Protein AF-0000000085928946 (afdb_homodimer)

Structure (mmCIF, N/CA/C/O backbone):
data_AF-0000000085928946-model_v1
#
loop_
_entity.id
_entity.type
_entity.pdbx_description
1 polymer 'Uncharacterized protein'
#
loop_
_atom_site.group_PDB
_atom_site.id
_atom_site.type_symbol
_atom_site.label_atom_id
_atom_site.label_alt_id
_atom_site.label_comp_id
_atom_site.label_asym_id
_atom_site.label_entity_id
_atom_site.label_seq_id
_atom_site.pdbx_PDB_ins_code
_atom_site.Cartn_x
_atom_site.Cartn_y
_atom_site.Cartn_z
_atom_site.occupancy
_atom_site.B_iso_or_equiv
_atom_site.auth_seq_id
_atom_site.auth_comp_id
_atom_site.auth_asym_id
_atom_site.auth_atom_id
_atom_site.pdbx_PDB_model_num
ATOM 1 N N . MET A 1 1 ? 10.68 -27 -18.016 1 69.44 1 MET A N 1
ATOM 2 C CA . MET A 1 1 ? 9.906 -27.422 -16.859 1 69.44 1 MET A CA 1
ATOM 3 C C . MET A 1 1 ? 8.516 -26.797 -16.875 1 69.44 1 MET A C 1
ATOM 5 O O . MET A 1 1 ? 8.336 -25.688 -17.359 1 69.44 1 MET A O 1
ATOM 9 N N . GLY A 1 2 ? 7.406 -27.625 -16.5 1 89.19 2 GLY A N 1
ATOM 10 C CA . GLY A 1 2 ? 6.02 -27.219 -16.656 1 89.19 2 GLY A CA 1
ATOM 11 C C . GLY A 1 2 ? 5.586 -26.203 -15.609 1 89.19 2 GLY A C 1
ATOM 12 O O . GLY A 1 2 ? 6.348 -25.891 -14.688 1 89.19 2 GLY A O 1
ATOM 13 N N . PHE A 1 3 ? 4.516 -25.516 -15.852 1 93.25 3 PHE A N 1
ATOM 14 C CA . PHE A 1 3 ? 3.914 -24.594 -14.906 1 93.25 3 PHE A CA 1
ATOM 15 C C . PHE A 1 3 ? 3.18 -25.328 -13.797 1 93.25 3 PHE A C 1
ATOM 17 O O . PHE A 1 3 ? 2.627 -26.406 -14.031 1 93.25 3 PHE A O 1
ATOM 24 N N . ARG A 1 4 ? 3.27 -24.828 -12.664 1 95.25 4 ARG A N 1
ATOM 25 C CA . ARG A 1 4 ? 2.482 -25.344 -11.547 1 95.25 4 ARG A CA 1
ATOM 26 C C . ARG A 1 4 ? 1.705 -24.219 -10.867 1 95.25 4 ARG A C 1
ATOM 28 O O . ARG A 1 4 ? 2.188 -23.094 -10.773 1 95.25 4 ARG A O 1
ATOM 35 N N . ALA A 1 5 ? 0.552 -24.609 -10.406 1 96.44 5 ALA A N 1
ATOM 36 C CA . ALA A 1 5 ? -0.285 -23.688 -9.648 1 96.44 5 ALA A CA 1
ATOM 37 C C . ALA A 1 5 ? -0.303 -24.047 -8.172 1 96.44 5 ALA A C 1
ATOM 39 O O . ALA A 1 5 ? -0.449 -25.219 -7.816 1 96.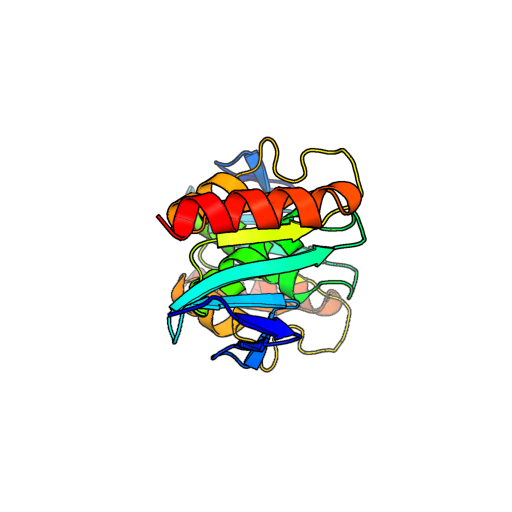44 5 ALA A O 1
ATOM 40 N N . ILE A 1 6 ? -0.097 -23.094 -7.34 1 97.75 6 ILE A N 1
ATOM 41 C CA . ILE A 1 6 ? -0.153 -23.297 -5.898 1 97.75 6 ILE A CA 1
ATOM 42 C C . ILE A 1 6 ? -1.24 -22.422 -5.293 1 97.75 6 ILE A C 1
ATOM 44 O O . ILE A 1 6 ? -1.202 -21.188 -5.43 1 97.75 6 ILE A O 1
ATOM 48 N N . LYS A 1 7 ? -2.168 -23.078 -4.633 1 97.94 7 LYS A N 1
ATOM 49 C CA . LYS A 1 7 ? -3.186 -22.328 -3.904 1 97.94 7 LYS A CA 1
ATOM 50 C C . LYS A 1 7 ? -2.658 -21.844 -2.555 1 97.94 7 LYS A C 1
ATOM 52 O O . LYS A 1 7 ? -1.975 -22.594 -1.852 1 97.94 7 LYS A O 1
ATOM 57 N N . GLU A 1 8 ? -3.008 -20.578 -2.215 1 98.12 8 GLU A N 1
ATOM 58 C CA . GLU A 1 8 ? -2.68 -20 -0.912 1 98.12 8 GLU A CA 1
ATOM 59 C C . GLU A 1 8 ? -1.188 -20.125 -0.616 1 98.12 8 GLU A C 1
ATOM 61 O O . GLU A 1 8 ? -0.797 -20.641 0.436 1 98.12 8 GLU A O 1
ATOM 66 N N . LEU A 1 9 ? -0.367 -19.688 -1.508 1 98.06 9 LEU A N 1
ATOM 67 C CA . LEU A 1 9 ? 1.082 -19.734 -1.344 1 98.06 9 LEU A CA 1
ATOM 68 C C . LEU A 1 9 ? 1.532 -18.797 -0.226 1 98.06 9 LEU A C 1
ATOM 70 O O . LEU A 1 9 ? 1.18 -17.625 -0.219 1 98.06 9 LEU A O 1
ATOM 74 N N . SER A 1 10 ? 2.266 -19.297 0.724 1 97.75 10 SER A N 1
ATOM 75 C CA . SER A 1 10 ? 2.875 -18.469 1.76 1 97.75 10 SER A CA 1
ATOM 76 C C . SER A 1 10 ? 4.078 -17.703 1.221 1 97.75 10 SER A C 1
ATOM 78 O O . SER A 1 10 ? 4.965 -18.297 0.594 1 97.75 10 SER A O 1
ATOM 80 N N . THR A 1 11 ? 4.094 -16.469 1.429 1 97.44 11 THR A N 1
ATOM 81 C CA . THR A 1 11 ? 5.199 -15.633 0.97 1 97.44 11 THR A CA 1
ATOM 82 C C . THR A 1 11 ? 6.344 -15.648 1.979 1 97.44 11 THR A C 1
ATOM 84 O O . THR A 1 11 ? 6.172 -16.109 3.111 1 97.44 11 THR A O 1
ATOM 87 N N . LYS A 1 12 ? 7.41 -15.164 1.555 1 95.62 12 LYS A N 1
ATOM 88 C CA . LYS A 1 12 ? 8.578 -15.109 2.428 1 95.62 12 LYS A CA 1
ATOM 89 C C . LYS A 1 12 ? 8.32 -14.211 3.633 1 95.62 12 LYS A C 1
ATOM 91 O O . LYS A 1 12 ? 8.945 -14.375 4.684 1 95.62 12 LYS A O 1
ATOM 96 N N . ASP A 1 13 ? 7.305 -13.312 3.512 1 95.69 13 ASP A N 1
ATOM 97 C CA . ASP A 1 13 ? 7.02 -12.367 4.586 1 95.69 13 ASP A CA 1
ATOM 98 C C . ASP A 1 13 ? 5.855 -12.852 5.449 1 95.69 13 ASP A C 1
ATOM 100 O O . ASP A 1 13 ? 5.336 -12.094 6.277 1 95.69 13 ASP A O 1
ATOM 104 N N . GLY A 1 14 ? 5.359 -13.992 5.258 1 93.94 14 GLY A N 1
ATOM 105 C CA . GLY A 1 14 ? 4.324 -14.57 6.102 1 93.94 14 GLY A CA 1
ATOM 106 C C . GLY A 1 14 ? 2.92 -14.234 5.637 1 93.94 14 GLY A C 1
ATOM 107 O O . GLY A 1 14 ? 1.947 -14.477 6.355 1 93.94 14 GLY A O 1
ATOM 108 N N . ALA A 1 15 ? 2.863 -13.648 4.508 1 95.56 15 ALA A N 1
ATOM 109 C CA . ALA A 1 15 ? 1.549 -13.398 3.922 1 95.56 15 ALA A CA 1
ATOM 110 C C . ALA A 1 15 ? 1.156 -14.523 2.965 1 95.56 15 ALA A C 1
ATOM 112 O O . ALA A 1 15 ? 1.772 -15.586 2.963 1 95.56 15 ALA A O 1
ATOM 113 N N . ARG A 1 16 ? 0.023 -14.258 2.271 1 97.25 16 ARG A N 1
ATOM 114 C CA . ARG A 1 16 ? -0.461 -15.312 1.381 1 97.25 16 ARG A CA 1
ATOM 115 C C . ARG A 1 16 ? -0.823 -14.742 0.012 1 97.25 16 ARG A C 1
ATOM 117 O O . ARG A 1 16 ? -1.388 -13.656 -0.085 1 97.25 16 ARG A O 1
ATOM 124 N N . ILE A 1 17 ? -0.489 -15.5 -1.016 1 98.5 17 ILE A N 1
ATOM 125 C CA . ILE A 1 17 ? -0.995 -15.273 -2.365 1 98.5 17 ILE A CA 1
ATOM 126 C C . ILE A 1 17 ? -2.102 -16.281 -2.68 1 98.5 17 ILE A C 1
ATOM 128 O O . ILE A 1 17 ? -1.916 -17.484 -2.514 1 98.5 17 ILE A O 1
ATOM 132 N N . ASP A 1 18 ? -3.223 -15.766 -3.109 1 98.56 18 ASP A N 1
ATOM 133 C CA . ASP A 1 18 ? -4.379 -16.641 -3.297 1 98.56 18 ASP A CA 1
ATOM 134 C C . ASP A 1 18 ? -4.062 -17.766 -4.273 1 98.56 18 ASP A C 1
ATOM 136 O O . ASP A 1 18 ? -4.379 -18.922 -4.012 1 98.56 18 ASP A O 1
ATOM 140 N N . LEU A 1 19 ? -3.521 -17.5 -5.383 1 98.44 19 LEU A N 1
ATOM 141 C CA . LEU A 1 19 ? -3.102 -18.453 -6.395 1 98.44 19 LEU A CA 1
ATOM 142 C C . LEU A 1 19 ? -1.802 -18.016 -7.059 1 98.44 19 LEU A C 1
ATOM 144 O O . LEU A 1 19 ? -1.687 -16.875 -7.504 1 98.44 19 LEU A O 1
ATOM 148 N N . ALA A 1 20 ? -0.858 -18.906 -7.094 1 98.5 20 ALA A N 1
ATOM 149 C CA . ALA A 1 20 ? 0.437 -18.625 -7.703 1 98.5 20 ALA A CA 1
ATOM 150 C C . ALA A 1 20 ? 0.714 -19.562 -8.875 1 98.5 20 ALA A C 1
ATOM 152 O O . ALA A 1 20 ? 0.42 -20.75 -8.797 1 98.5 20 ALA A O 1
ATOM 153 N N . ILE A 1 21 ? 1.247 -19 -9.898 1 97.75 21 ILE A N 1
ATOM 154 C CA . ILE A 1 21 ? 1.759 -19.781 -11.016 1 97.75 21 ILE A CA 1
ATOM 155 C C . ILE A 1 21 ? 3.285 -19.75 -11.008 1 97.75 21 ILE A C 1
ATOM 157 O O . ILE A 1 21 ? 3.891 -18.688 -11.062 1 97.75 21 ILE A O 1
ATOM 161 N N . LEU A 1 22 ? 3.809 -20.953 -10.969 1 97.25 22 LEU A N 1
ATOM 162 C CA . LEU A 1 22 ? 5.258 -21.094 -10.914 1 97.25 22 LEU A CA 1
ATOM 163 C C . LEU A 1 22 ? 5.766 -21.922 -12.094 1 97.25 22 LEU A C 1
ATOM 165 O O . LEU A 1 22 ? 5.016 -22.703 -12.672 1 97.25 22 LEU A O 1
ATOM 169 N N . ARG A 1 23 ? 6.973 -21.688 -12.453 1 95.56 23 ARG A N 1
ATOM 170 C CA . ARG A 1 23 ? 7.77 -22.531 -13.328 1 95.56 23 ARG A CA 1
ATOM 171 C C . ARG A 1 23 ? 9.078 -22.938 -12.656 1 95.56 23 ARG A C 1
ATOM 173 O O . ARG A 1 23 ? 10.008 -22.141 -12.562 1 95.56 23 ARG A O 1
ATOM 180 N N . GLY A 1 24 ? 9.125 -24.25 -12.219 1 93.19 24 GLY A N 1
ATOM 181 C CA . GLY A 1 24 ? 10.195 -24.562 -11.281 1 93.19 24 GLY A CA 1
ATOM 182 C C . GLY A 1 24 ? 10.156 -23.719 -10.023 1 93.19 24 GLY A C 1
ATOM 183 O O . GLY A 1 24 ? 9.125 -23.641 -9.352 1 93.19 24 GLY A O 1
ATOM 184 N N . ASP A 1 25 ? 11.234 -23.016 -9.742 1 93.31 25 ASP A N 1
ATOM 185 C CA . ASP A 1 25 ? 11.305 -22.141 -8.562 1 93.31 25 ASP A CA 1
ATOM 186 C C . ASP A 1 25 ? 11 -20.688 -8.938 1 93.31 25 ASP A C 1
ATOM 188 O O . ASP A 1 25 ? 10.938 -19.828 -8.062 1 93.31 25 ASP A O 1
ATOM 192 N N . GLU A 1 26 ? 10.703 -20.531 -10.227 1 95.62 26 GLU A N 1
ATOM 193 C CA . GLU A 1 26 ? 10.453 -19.156 -10.672 1 95.62 26 GLU A CA 1
ATOM 194 C C . GLU A 1 26 ? 9.008 -18.75 -10.406 1 95.62 26 GLU A C 1
ATOM 196 O O . GLU A 1 26 ? 8.078 -19.5 -10.742 1 95.62 26 GLU A O 1
ATOM 201 N N . LYS A 1 27 ? 8.844 -17.656 -9.875 1 97.19 27 LYS A N 1
ATOM 202 C CA . LYS A 1 27 ? 7.527 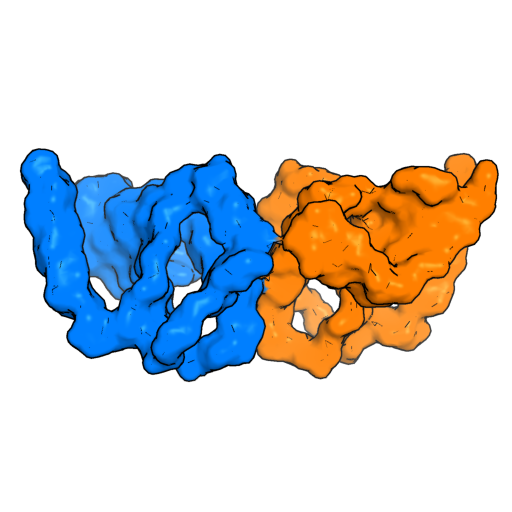-17.078 -9.617 1 97.19 27 LYS A CA 1
ATOM 203 C C . LYS A 1 27 ? 7.039 -16.266 -10.805 1 97.19 27 LYS A C 1
ATOM 205 O O . LYS A 1 27 ? 7.535 -15.164 -11.055 1 97.19 27 LYS A O 1
ATOM 210 N N . ILE A 1 28 ? 6.055 -16.719 -11.461 1 97.12 28 ILE A N 1
ATOM 211 C CA . ILE A 1 28 ? 5.652 -16.172 -12.75 1 97.12 28 ILE A CA 1
ATOM 212 C C . ILE A 1 28 ? 4.5 -15.195 -12.562 1 97.12 28 ILE A C 1
ATOM 214 O O . ILE A 1 28 ? 4.605 -14.023 -12.93 1 97.12 28 ILE A O 1
ATOM 218 N N . LEU A 1 29 ? 3.398 -15.656 -11.914 1 98.38 29 LEU A N 1
ATOM 219 C CA . LEU A 1 29 ? 2.16 -14.891 -11.844 1 98.38 29 LEU A CA 1
ATOM 220 C C . LEU A 1 29 ? 1.481 -15.078 -10.492 1 98.38 29 LEU A C 1
ATOM 222 O O . LEU A 1 29 ? 1.24 -16.219 -10.062 1 98.38 29 LEU A O 1
ATOM 226 N N . ALA A 1 30 ? 1.275 -14.039 -9.766 1 98.75 30 ALA A N 1
ATOM 227 C CA . ALA A 1 30 ? 0.385 -14.023 -8.609 1 98.75 30 ALA A CA 1
ATOM 228 C C . ALA A 1 30 ? -1.036 -13.641 -9.016 1 98.75 30 ALA A C 1
ATOM 230 O O . ALA A 1 30 ? -1.234 -12.75 -9.844 1 98.75 30 ALA A O 1
ATOM 231 N N . ILE A 1 31 ? -2.02 -14.297 -8.43 1 98.75 31 ILE A N 1
ATOM 232 C CA . ILE A 1 31 ? -3.422 -13.984 -8.68 1 98.75 31 ILE A CA 1
ATOM 233 C C . ILE A 1 31 ? -4.137 -13.734 -7.352 1 98.75 31 ILE A C 1
ATOM 235 O O . ILE A 1 31 ? -4.102 -14.578 -6.453 1 98.75 31 ILE A O 1
ATOM 239 N N . GLU A 1 32 ? -4.734 -12.617 -7.203 1 98.69 32 GLU A N 1
ATOM 240 C CA . GLU A 1 32 ? -5.512 -12.227 -6.031 1 98.69 32 GLU A CA 1
ATOM 241 C C . GLU A 1 32 ? -6.973 -11.992 -6.395 1 98.69 32 GLU A C 1
ATOM 243 O O . GLU A 1 32 ? -7.273 -11.375 -7.418 1 98.69 32 GLU A O 1
ATOM 248 N N . PHE A 1 33 ? -7.859 -12.461 -5.547 1 98.12 33 PHE A N 1
ATOM 249 C CA . PHE A 1 33 ? -9.289 -12.305 -5.773 1 98.12 33 PHE A CA 1
ATOM 250 C C . PHE A 1 33 ? -9.859 -11.195 -4.891 1 98.12 33 PHE A C 1
ATOM 252 O O . PHE A 1 33 ? -9.742 -11.25 -3.664 1 98.12 33 PHE A O 1
ATOM 259 N N . GLU A 1 34 ? -10.422 -10.195 -5.508 1 96.81 34 GLU A N 1
ATOM 260 C CA . GLU A 1 34 ? -11.055 -9.078 -4.812 1 96.81 34 GLU A CA 1
ATOM 261 C C . GLU A 1 34 ? -12.539 -8.992 -5.148 1 96.81 34 GLU A C 1
ATOM 263 O O . GLU A 1 34 ? -12.914 -8.75 -6.301 1 96.81 34 GLU A O 1
ATOM 268 N N . ASN A 1 35 ? -13.344 -9.055 -4.137 1 94.62 35 ASN A N 1
ATOM 269 C CA . ASN A 1 35 ? -14.773 -9.141 -4.383 1 94.62 35 ASN A CA 1
ATOM 270 C C . ASN A 1 35 ? -15.516 -7.914 -3.863 1 94.62 35 ASN A C 1
ATOM 272 O O . ASN A 1 35 ? -16.734 -7.934 -3.711 1 94.62 35 ASN A O 1
ATOM 276 N N . SER A 1 36 ? -14.812 -6.867 -3.457 1 92.75 36 SER A N 1
ATOM 277 C CA . SER A 1 36 ? -15.383 -5.613 -2.975 1 92.75 36 SER A CA 1
ATOM 278 C C . SER A 1 36 ? -14.742 -4.414 -3.66 1 92.75 36 SER A C 1
ATOM 280 O O . SER A 1 36 ? -13.547 -4.438 -3.979 1 92.75 36 SER A O 1
ATOM 282 N N . TYR A 1 37 ? -15.539 -3.389 -3.848 1 92.5 37 TYR A N 1
ATOM 283 C CA . TYR A 1 37 ? -15.008 -2.186 -4.48 1 92.5 37 TYR A CA 1
ATOM 284 C C . TYR A 1 37 ? -14.375 -1.261 -3.445 1 92.5 37 TYR A C 1
ATOM 286 O O . TYR A 1 37 ? -13.664 -0.317 -3.801 1 92.5 37 TYR A O 1
ATOM 294 N N . LYS A 1 38 ? -14.719 -1.523 -2.201 1 92.56 38 LYS A N 1
ATOM 295 C CA . LYS A 1 38 ? -14.203 -0.646 -1.153 1 92.56 38 LYS A CA 1
ATOM 296 C C . LYS A 1 38 ? -12.688 -0.721 -1.067 1 92.56 38 LYS A C 1
ATOM 298 O O . LYS A 1 38 ? -12.109 -1.812 -1.065 1 92.56 38 LYS A O 1
ATOM 303 N N . TRP A 1 39 ? -12.016 0.432 -1.058 1 93.19 39 TRP A N 1
ATOM 304 C CA . TRP A 1 39 ? -10.57 0.607 -0.893 1 93.19 39 TRP A CA 1
ATOM 305 C C . TRP A 1 39 ? -9.805 -0.205 -1.929 1 93.19 39 TRP A C 1
ATOM 307 O O . TRP A 1 39 ? -8.734 -0.738 -1.637 1 93.19 39 TRP A O 1
ATOM 317 N N . ILE A 1 40 ? -10.312 -0.342 -3.113 1 95.81 40 ILE A N 1
ATOM 318 C CA . ILE A 1 40 ? -9.758 -1.246 -4.113 1 95.81 40 ILE A CA 1
ATOM 319 C C . ILE A 1 40 ? -8.367 -0.77 -4.523 1 95.81 40 ILE A C 1
ATOM 321 O O . ILE A 1 40 ? -7.473 -1.583 -4.777 1 95.81 40 ILE A O 1
ATOM 325 N N . LYS A 1 41 ? -8.156 0.513 -4.555 1 95.88 41 LYS A N 1
ATOM 326 C CA . LYS A 1 41 ? -6.836 1.025 -4.91 1 95.88 41 LYS A CA 1
ATOM 327 C C . LYS A 1 41 ? -5.789 0.623 -3.873 1 95.88 41 LYS A C 1
ATOM 329 O O . LYS A 1 41 ? -4.691 0.191 -4.227 1 95.88 41 LYS A O 1
ATOM 334 N N . GLN A 1 42 ? -6.203 0.739 -2.654 1 97.19 42 GLN A N 1
ATOM 335 C CA . GLN A 1 42 ? -5.332 0.353 -1.548 1 97.19 42 GLN A CA 1
ATOM 336 C C . GLN A 1 42 ? -5.039 -1.145 -1.575 1 97.19 42 GLN A C 1
ATOM 338 O O . GLN A 1 42 ? -3.898 -1.564 -1.368 1 97.19 42 GLN A O 1
ATOM 343 N N . ARG A 1 43 ? -6.059 -1.863 -1.904 1 97.69 43 ARG A N 1
ATOM 344 C CA . ARG A 1 43 ? -5.902 -3.314 -1.911 1 97.69 43 ARG A CA 1
ATOM 345 C C . ARG A 1 43 ? -5.035 -3.768 -3.08 1 97.69 43 ARG A C 1
ATOM 347 O O . ARG A 1 43 ? -4.215 -4.676 -2.938 1 97.69 43 ARG A O 1
ATOM 354 N N . ILE A 1 44 ? -5.188 -3.109 -4.168 1 97.88 44 ILE A N 1
ATOM 355 C CA . ILE A 1 44 ? -4.348 -3.443 -5.312 1 97.88 44 ILE A CA 1
ATOM 356 C C . ILE A 1 44 ? -2.895 -3.072 -5.016 1 97.88 44 ILE A C 1
ATOM 358 O O . ILE A 1 44 ? -1.981 -3.857 -5.281 1 97.88 44 ILE A O 1
ATOM 362 N N . LEU A 1 45 ? -2.664 -1.938 -4.457 1 98.44 45 LEU A N 1
ATOM 363 C CA . LEU A 1 45 ? -1.315 -1.515 -4.102 1 98.44 45 LEU A CA 1
ATOM 364 C C . LEU A 1 45 ? -0.673 -2.506 -3.135 1 98.44 45 LEU A C 1
ATOM 366 O O . LEU A 1 45 ? 0.466 -2.93 -3.342 1 98.44 45 LEU A O 1
ATOM 370 N N . TYR A 1 46 ? -1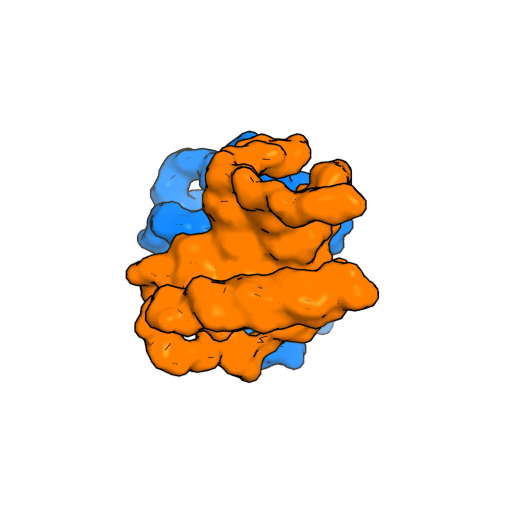.394 -2.908 -2.145 1 98.31 46 TYR A N 1
ATOM 371 C CA . TYR A 1 46 ? -0.917 -3.865 -1.152 1 98.31 46 TYR A CA 1
ATOM 372 C C . TYR A 1 46 ? -0.501 -5.172 -1.814 1 98.31 46 TYR A C 1
ATOM 374 O O . TYR A 1 46 ? 0.595 -5.684 -1.565 1 98.31 46 TYR A O 1
ATOM 382 N N . ASN A 1 47 ? -1.371 -5.617 -2.65 1 98.5 47 ASN A N 1
ATOM 383 C CA . ASN A 1 47 ? -1.111 -6.898 -3.301 1 98.5 47 ASN A CA 1
ATOM 384 C C . ASN A 1 47 ? 0.079 -6.812 -4.254 1 98.5 47 ASN A C 1
ATOM 386 O O . ASN A 1 47 ? 0.835 -7.773 -4.395 1 98.5 47 ASN A O 1
ATOM 390 N N . ALA A 1 48 ? 0.195 -5.703 -4.898 1 98.44 48 ALA A N 1
ATOM 391 C CA . ALA A 1 48 ? 1.311 -5.523 -5.824 1 98.44 48 ALA A CA 1
ATOM 392 C C . ALA A 1 48 ? 2.645 -5.527 -5.082 1 98.44 48 ALA A C 1
ATOM 394 O O . ALA A 1 48 ? 3.602 -6.172 -5.516 1 98.44 48 ALA A O 1
ATOM 395 N N . ILE A 1 49 ? 2.68 -4.863 -3.992 1 98.38 49 ILE A N 1
ATOM 396 C CA . ILE A 1 49 ? 3.918 -4.797 -3.221 1 98.38 49 ILE A CA 1
ATOM 397 C C . ILE A 1 49 ? 4.211 -6.16 -2.602 1 98.38 49 ILE A C 1
ATOM 399 O O . ILE A 1 49 ? 5.355 -6.621 -2.609 1 98.38 49 ILE A O 1
ATOM 403 N N . LYS A 1 50 ? 3.184 -6.805 -2.086 1 98 50 LYS A N 1
ATOM 404 C CA . LYS A 1 50 ? 3.312 -8.156 -1.552 1 98 50 LYS A CA 1
ATOM 405 C C . LYS A 1 50 ? 3.898 -9.109 -2.592 1 98 50 LYS A C 1
ATOM 407 O O . LYS A 1 50 ? 4.832 -9.859 -2.299 1 98 50 LYS A O 1
ATOM 412 N N . ALA A 1 51 ? 3.359 -9.062 -3.777 1 98.31 51 ALA A N 1
ATOM 413 C CA . ALA A 1 51 ? 3.846 -9.906 -4.867 1 98.31 51 ALA A CA 1
ATOM 414 C C . ALA A 1 51 ? 5.289 -9.562 -5.227 1 98.31 51 ALA A C 1
ATOM 416 O O . ALA A 1 51 ? 6.121 -10.461 -5.395 1 98.31 51 ALA A O 1
ATOM 417 N N . HIS A 1 52 ? 5.598 -8.312 -5.289 1 98.06 52 HIS A N 1
ATOM 418 C CA . HIS A 1 52 ? 6.941 -7.844 -5.613 1 98.06 52 HIS A CA 1
ATOM 419 C C . HIS A 1 52 ? 7.961 -8.359 -4.605 1 98.06 52 HIS A C 1
ATOM 421 O O . HIS A 1 52 ? 9 -8.898 -4.988 1 98.06 52 HIS A O 1
ATOM 427 N N . ARG A 1 53 ? 7.633 -8.156 -3.361 1 97.69 53 ARG A N 1
ATOM 428 C CA . ARG A 1 53 ? 8.555 -8.547 -2.301 1 97.69 53 ARG A CA 1
ATOM 429 C C . ARG A 1 53 ? 8.82 -10.047 -2.334 1 97.69 53 ARG A C 1
ATOM 431 O O . ARG A 1 53 ? 9.898 -10.508 -1.943 1 97.69 53 ARG A O 1
ATOM 438 N N . ASP A 1 54 ? 7.816 -10.789 -2.852 1 97.81 54 ASP A N 1
ATOM 439 C CA . ASP A 1 54 ? 7.984 -12.234 -2.879 1 97.81 54 ASP A CA 1
ATOM 440 C C . ASP A 1 54 ? 8.672 -12.688 -4.164 1 97.81 54 ASP A C 1
ATOM 442 O O . ASP A 1 54 ? 8.969 -13.875 -4.336 1 97.81 54 ASP A O 1
ATOM 446 N N . GLY A 1 55 ? 8.828 -11.742 -5.121 1 97.44 55 GLY A N 1
ATOM 447 C CA . GLY A 1 55 ? 9.625 -12.055 -6.301 1 97.44 55 GLY A CA 1
ATOM 448 C C . GLY A 1 55 ? 8.781 -12.25 -7.547 1 97.44 55 GLY A C 1
ATOM 449 O O . GLY A 1 55 ? 9.289 -12.68 -8.586 1 97.44 55 GLY A O 1
ATOM 450 N N . PHE A 1 56 ? 7.484 -11.945 -7.469 1 98.06 56 PHE A N 1
ATOM 451 C CA . PHE A 1 56 ? 6.633 -12.07 -8.648 1 98.06 56 PHE A CA 1
ATOM 452 C C . PHE A 1 56 ? 6.812 -10.867 -9.57 1 98.06 56 PHE A C 1
ATOM 454 O O . PHE A 1 56 ? 7.016 -9.742 -9.109 1 98.06 56 PHE A O 1
ATOM 461 N N . LYS A 1 57 ? 6.605 -11.133 -10.773 1 93.94 57 LYS A N 1
ATOM 462 C CA . LYS A 1 57 ? 6.742 -10.086 -11.781 1 93.94 57 LYS A CA 1
ATOM 463 C C . LYS A 1 57 ? 5.375 -9.633 -12.297 1 93.94 57 LYS A C 1
ATOM 465 O O . LYS A 1 57 ? 5.254 -8.562 -12.883 1 93.94 57 LYS A O 1
ATOM 470 N N . HIS A 1 58 ? 4.43 -10.539 -12.188 1 97.94 58 HIS A N 1
ATOM 471 C CA . HIS A 1 58 ? 3.078 -10.266 -12.664 1 97.94 58 HIS A CA 1
ATOM 472 C C . HIS A 1 58 ? 2.053 -10.469 -11.547 1 97.94 58 HIS A C 1
ATOM 474 O O . HIS A 1 58 ? 2.164 -11.406 -10.766 1 97.94 58 HIS A O 1
ATOM 480 N N . LEU A 1 59 ? 1.131 -9.562 -11.484 1 98.62 59 LEU A N 1
ATOM 481 C CA . LEU A 1 59 ? -0.022 -9.695 -10.602 1 98.62 59 LEU A CA 1
ATOM 482 C C . LEU A 1 59 ? -1.324 -9.516 -11.375 1 98.62 59 LEU A C 1
ATOM 484 O O . LEU A 1 59 ? -1.495 -8.531 -12.094 1 98.62 59 LEU A O 1
ATOM 488 N N . TRP A 1 60 ? -2.188 -10.477 -11.234 1 98.44 60 TRP A N 1
ATOM 489 C CA . TRP A 1 60 ? -3.57 -10.32 -11.672 1 98.44 60 TRP A CA 1
ATOM 490 C C . TRP A 1 60 ? -4.496 -10.109 -10.477 1 98.44 60 TRP A C 1
ATOM 492 O O . TRP A 1 60 ? -4.422 -10.844 -9.484 1 98.44 60 TRP A O 1
ATOM 502 N N . VAL A 1 61 ? -5.242 -9.164 -10.57 1 98.19 61 VAL A N 1
ATOM 503 C CA . VAL A 1 61 ? -6.32 -8.945 -9.609 1 98.19 61 VAL A CA 1
ATOM 504 C C . VAL A 1 61 ? -7.66 -9.289 -10.25 1 98.19 61 VAL A C 1
ATOM 506 O O . VAL A 1 61 ? -8.094 -8.625 -11.195 1 98.19 61 VAL A O 1
ATOM 509 N N . VAL A 1 62 ? -8.258 -10.312 -9.773 1 97.88 62 VAL A N 1
ATOM 510 C CA . VAL A 1 62 ? -9.57 -10.719 -10.258 1 97.88 62 VAL A CA 1
ATOM 511 C C . VAL A 1 62 ? -10.656 -9.922 -9.547 1 97.88 62 VAL A C 1
ATOM 513 O O . VAL A 1 62 ? -10.828 -10.039 -8.328 1 97.88 62 VAL A O 1
ATOM 516 N N . TYR A 1 63 ? -11.359 -9.172 -10.289 1 97 63 TYR A N 1
ATOM 517 C CA . TYR A 1 63 ? -12.234 -8.109 -9.789 1 97 63 TYR A CA 1
ATOM 518 C C . TYR A 1 63 ? -13.516 -8.031 -10.602 1 97 63 TYR A C 1
ATOM 520 O O . TYR A 1 63 ? -13.477 -7.805 -11.82 1 97 63 TYR A O 1
ATOM 528 N N . PRO A 1 64 ? -14.688 -8.203 -9.961 1 95.88 64 PRO A N 1
ATOM 529 C CA . PRO A 1 64 ? -15.914 -8.406 -10.734 1 95.88 64 PRO A CA 1
ATOM 530 C C . PRO A 1 64 ? -16.562 -7.098 -11.188 1 95.88 64 PRO A C 1
ATOM 532 O O . PRO A 1 64 ? -17.516 -7.109 -11.969 1 95.88 64 PRO A O 1
ATOM 535 N N . PHE A 1 65 ? -16.078 -5.988 -10.805 1 93.69 65 PHE A N 1
ATOM 536 C CA . PHE A 1 65 ? -16.719 -4.727 -11.141 1 93.69 65 PHE A CA 1
ATOM 537 C C . PHE A 1 65 ? -16.125 -4.125 -12.398 1 93.69 65 PHE A C 1
ATOM 539 O O . PHE A 1 65 ? -14.953 -4.367 -12.711 1 93.69 65 PHE A O 1
ATOM 546 N N . ARG A 1 66 ? -16.797 -3.564 -13.266 1 80.81 66 ARG A N 1
ATOM 547 C CA . ARG A 1 66 ? -16.406 -3.135 -14.602 1 80.81 66 ARG A CA 1
ATOM 548 C C . ARG A 1 66 ? -15.547 -1.874 -14.539 1 80.81 66 ARG A C 1
ATOM 550 O O . ARG A 1 66 ? -14.734 -1.626 -15.43 1 80.81 66 ARG A O 1
ATOM 557 N N . GLY A 1 67 ? -15.242 -1.303 -13.555 1 75.56 67 GLY A N 1
ATOM 558 C CA . GLY A 1 67 ? -14.508 -0.049 -13.484 1 75.56 67 GLY A CA 1
ATOM 559 C C . GLY A 1 67 ? -13.008 -0.234 -13.547 1 75.56 67 GLY A C 1
ATOM 560 O O . GLY A 1 67 ? -12.523 -1.343 -13.773 1 75.56 67 GLY A O 1
ATOM 561 N N . ARG A 1 68 ? -12.328 0.91 -13.938 1 84.88 68 ARG A N 1
ATOM 562 C CA . ARG A 1 68 ? -10.867 0.995 -13.891 1 84.88 68 ARG A CA 1
ATOM 563 C C . ARG A 1 68 ? -10.398 1.483 -12.523 1 84.88 68 ARG A C 1
ATOM 565 O O . ARG A 1 68 ? -10.203 2.684 -12.32 1 84.88 68 ARG A O 1
ATOM 572 N N . PRO A 1 69 ? -10.156 0.418 -11.727 1 90.56 69 PRO A N 1
ATOM 573 C CA . PRO A 1 69 ? -9.938 0.811 -10.328 1 90.56 69 PRO A CA 1
ATOM 574 C C . PRO A 1 69 ? -8.68 1.656 -10.141 1 90.56 69 PRO A C 1
ATOM 576 O O . PRO A 1 69 ? -8.57 2.395 -9.164 1 90.56 69 PRO A O 1
ATOM 579 N N . LEU A 1 70 ? -7.785 1.659 -11.07 1 91.25 70 LEU A N 1
ATOM 580 C CA . LEU A 1 70 ? -6.527 2.375 -10.891 1 91.25 70 LEU A CA 1
ATOM 581 C C . LEU A 1 70 ? -6.453 3.582 -11.812 1 91.25 70 LEU A C 1
ATOM 583 O O . LEU A 1 70 ? -5.398 4.211 -11.938 1 91.25 70 LEU A O 1
ATOM 587 N N . ARG A 1 71 ? -7.52 3.854 -12.352 1 86.94 71 ARG A N 1
ATOM 588 C CA . ARG A 1 71 ? -7.492 4.961 -13.305 1 86.94 71 ARG A CA 1
ATOM 589 C C . ARG A 1 71 ? -7.125 6.27 -12.609 1 86.94 71 ARG A C 1
ATOM 591 O O . ARG A 1 71 ? -7.594 6.547 -11.5 1 86.94 71 ARG A O 1
ATOM 598 N N . ASN A 1 72 ? -6.223 7.027 -13.273 1 82.25 72 ASN A N 1
ATOM 599 C CA . ASN A 1 72 ? -5.82 8.359 -12.836 1 82.25 72 ASN A CA 1
ATOM 600 C C . ASN A 1 72 ? -5.281 8.336 -11.406 1 82.25 72 ASN A C 1
ATOM 602 O O . ASN A 1 72 ? -5.613 9.211 -10.602 1 82.25 72 ASN A O 1
ATOM 606 N N . SER A 1 73 ? -4.602 7.32 -11.125 1 90.31 73 SER A N 1
ATOM 607 C CA . SER A 1 73 ? -4.055 7.172 -9.781 1 90.31 73 SER A CA 1
ATOM 608 C C . SER A 1 73 ? -2.537 7.027 -9.82 1 90.31 73 SER A C 1
ATOM 610 O O . SER A 1 73 ? -1.991 6.348 -10.688 1 90.31 73 SER A O 1
ATOM 612 N N . TRP A 1 74 ? -1.873 7.617 -8.93 1 96.06 74 TRP A N 1
ATOM 613 C CA . TRP A 1 74 ? -0.43 7.492 -8.766 1 96.06 74 TRP A CA 1
ATOM 614 C C . TRP A 1 74 ? -0.042 6.051 -8.453 1 96.06 74 TRP A C 1
ATOM 616 O O . TRP A 1 74 ? 1.127 5.676 -8.57 1 96.06 74 TRP A O 1
ATOM 626 N N . VAL A 1 75 ? -0.993 5.238 -8.102 1 96.94 75 VAL A N 1
ATOM 627 C CA . VAL A 1 75 ? -0.756 3.852 -7.727 1 96.94 75 VAL A CA 1
ATOM 628 C C . VAL A 1 75 ? -0.178 3.082 -8.914 1 96.94 75 VAL A C 1
ATOM 630 O O . VAL A 1 75 ? 0.78 2.32 -8.758 1 96.94 75 VAL A O 1
ATOM 633 N N . THR A 1 76 ? -0.725 3.346 -10.078 1 95.56 76 THR A N 1
ATOM 634 C CA . THR A 1 76 ? -0.245 2.658 -11.273 1 95.56 76 THR A CA 1
ATOM 635 C C . THR A 1 76 ? 1.218 3 -11.539 1 95.56 76 THR A C 1
ATOM 637 O O . THR A 1 76 ? 2.029 2.109 -11.805 1 95.56 76 THR A O 1
ATOM 640 N N . GLU A 1 77 ? 1.489 4.227 -11.438 1 95.12 77 GLU A N 1
ATOM 641 C CA . GLU A 1 77 ? 2.861 4.676 -11.656 1 95.12 77 GLU A CA 1
ATOM 642 C C . GLU A 1 77 ? 3.814 4.047 -10.641 1 95.12 77 GLU A C 1
ATOM 644 O O . GLU A 1 77 ? 4.887 3.564 -11.008 1 95.12 77 GLU A O 1
ATOM 649 N N . TYR A 1 78 ? 3.473 4.039 -9.422 1 96.88 78 TYR A N 1
ATOM 650 C CA . TYR A 1 78 ? 4.32 3.498 -8.359 1 96.88 78 TYR A CA 1
ATOM 651 C C . TYR A 1 78 ? 4.586 2.014 -8.586 1 96.88 78 TYR A C 1
ATOM 653 O O . TYR A 1 78 ? 5.727 1.557 -8.461 1 96.88 78 TYR A O 1
ATOM 661 N N . ILE A 1 79 ? 3.518 1.287 -8.93 1 97.12 79 ILE A N 1
ATOM 662 C CA . ILE A 1 79 ? 3.637 -0.15 -9.148 1 97.12 79 ILE A CA 1
ATOM 663 C C . ILE A 1 79 ? 4.559 -0.414 -10.336 1 97.12 79 ILE A C 1
ATOM 665 O O . ILE A 1 79 ? 5.387 -1.328 -10.297 1 97.12 79 ILE A O 1
ATOM 669 N N . THR A 1 80 ? 4.395 0.405 -11.359 1 95.19 80 THR A N 1
ATOM 670 C CA . THR A 1 80 ? 5.258 0.277 -12.523 1 95.19 80 THR A CA 1
ATOM 671 C C . THR A 1 80 ? 6.719 0.511 -12.148 1 95.19 80 THR A C 1
ATOM 673 O O . THR A 1 80 ? 7.605 -0.218 -12.594 1 95.19 80 THR A O 1
ATOM 676 N N . GLU A 1 81 ? 6.914 1.458 -11.281 1 95.38 81 GLU A N 1
ATOM 677 C CA . GLU A 1 81 ? 8.258 1.767 -10.812 1 95.38 81 GLU A CA 1
ATOM 678 C C . GLU A 1 81 ? 8.867 0.589 -10.047 1 95.38 81 GLU A C 1
ATOM 680 O O . GLU A 1 81 ? 10.078 0.374 -10.086 1 95.38 81 GLU A O 1
ATOM 685 N N . LEU A 1 82 ? 8.055 -0.181 -9.406 1 95.38 82 LEU A N 1
ATOM 686 C CA . LEU A 1 82 ? 8.508 -1.343 -8.648 1 95.38 82 LEU A CA 1
ATOM 687 C C . LEU A 1 82 ? 8.898 -2.482 -9.578 1 95.38 82 LEU A C 1
ATOM 689 O O . LEU A 1 82 ? 9.617 -3.4 -9.18 1 95.38 82 LEU A O 1
ATOM 693 N N . GLY A 1 83 ? 8.297 -2.43 -10.812 1 94.81 83 GLY A N 1
ATOM 694 C CA . GLY A 1 83 ? 8.625 -3.467 -11.773 1 94.81 83 GLY A CA 1
ATOM 695 C C . GLY A 1 83 ? 7.625 -4.609 -11.789 1 94.81 83 GLY A C 1
ATOM 696 O O . GLY A 1 83 ? 7.965 -5.73 -12.172 1 94.81 83 GLY A O 1
ATOM 697 N N . VAL A 1 84 ? 6.449 -4.371 -11.266 1 96.56 84 VAL A N 1
ATOM 698 C CA . VAL A 1 84 ? 5.395 -5.375 -11.297 1 96.56 84 VAL A CA 1
ATOM 699 C C . VAL A 1 84 ? 4.332 -4.984 -12.32 1 96.56 84 VAL A C 1
ATOM 701 O O . VAL A 1 84 ? 3.885 -3.834 -12.352 1 96.56 84 VAL A O 1
ATOM 704 N N . LYS A 1 85 ? 3.996 -5.887 -13.172 1 97 85 LYS A N 1
ATOM 705 C CA . LYS A 1 85 ? 2.893 -5.676 -14.109 1 97 85 LYS A CA 1
ATOM 706 C C . LYS A 1 85 ? 1.57 -6.152 -13.508 1 97 85 LYS A C 1
ATOM 708 O O . LYS A 1 85 ? 1.423 -7.332 -13.18 1 97 85 LYS A O 1
ATOM 713 N N . VAL A 1 86 ? 0.632 -5.184 -13.398 1 97.38 86 VAL A N 1
ATOM 714 C CA . VAL A 1 86 ? -0.653 -5.5 -12.789 1 97.38 86 VAL A CA 1
ATOM 715 C C . VAL A 1 86 ? -1.751 -5.484 -13.844 1 97.38 86 VAL A C 1
ATOM 717 O O . VAL A 1 86 ? -1.833 -4.551 -14.648 1 97.38 86 VAL A O 1
ATOM 720 N N . GLU A 1 87 ? -2.559 -6.508 -13.836 1 95.94 87 GLU A N 1
ATOM 721 C CA . GLU A 1 87 ? -3.748 -6.578 -14.68 1 95.94 87 GLU A CA 1
ATOM 722 C C . GLU A 1 87 ? -5 -6.848 -13.852 1 95.94 87 GLU A C 1
ATOM 724 O O . GLU A 1 87 ? -4.973 -7.668 -12.922 1 95.94 87 GLU A O 1
ATOM 729 N N . VAL A 1 88 ? -5.98 -6.102 -14.133 1 96.12 88 VAL A N 1
ATOM 730 C CA . VAL A 1 88 ? -7.285 -6.359 -13.539 1 96.12 88 VAL A CA 1
ATOM 731 C C . VAL A 1 88 ? -8.133 -7.211 -14.484 1 96.12 88 VAL A C 1
ATOM 733 O O . VAL A 1 88 ? -8.367 -6.82 -15.633 1 96.12 88 VAL A O 1
ATOM 736 N N . VAL A 1 89 ? -8.578 -8.328 -13.953 1 96.12 89 VAL A N 1
ATOM 737 C CA . VAL A 1 89 ? -9.242 -9.305 -14.797 1 96.12 89 VAL A CA 1
ATOM 738 C C . VAL A 1 89 ? -10.633 -9.617 -14.234 1 96.12 89 VAL A C 1
ATOM 740 O O . VAL A 1 89 ? -10.789 -9.789 -13.023 1 96.12 89 VAL A O 1
ATOM 743 N N . HIS A 1 90 ? -11.609 -9.648 -15.133 1 96.75 90 HIS A N 1
ATOM 744 C CA . HIS A 1 90 ? -12.93 -10.086 -14.703 1 96.75 90 HIS A CA 1
ATOM 745 C C . HIS A 1 90 ? -12.961 -11.586 -14.438 1 96.75 90 HIS A C 1
ATOM 747 O O . HIS A 1 90 ? -12.328 -12.359 -15.148 1 96.75 90 HIS A O 1
ATOM 753 N N . PRO A 1 91 ? -13.773 -11.938 -13.43 1 96.38 91 PRO A N 1
ATOM 754 C CA . PRO A 1 91 ? -13.812 -13.359 -13.078 1 96.38 91 PRO A CA 1
ATOM 755 C C . PRO A 1 91 ? -14.172 -14.25 -14.266 1 96.38 91 PRO A C 1
ATOM 757 O O . PRO A 1 91 ? -13.648 -15.359 -14.391 1 96.38 91 PRO A O 1
ATOM 760 N N . LYS A 1 92 ? -14.93 -13.781 -15.164 1 95.81 92 LYS A N 1
ATOM 761 C CA . LYS A 1 92 ? -15.398 -14.578 -16.297 1 95.81 92 LYS A CA 1
ATOM 762 C C . LYS A 1 92 ? -14.297 -14.773 -17.328 1 95.81 92 LYS A C 1
ATOM 764 O O . LYS A 1 92 ? -14.398 -15.625 -18.203 1 95.81 92 LYS A O 1
ATOM 769 N N . GLU A 1 93 ? -13.242 -14.016 -17.234 1 96.06 93 GLU A N 1
ATOM 770 C CA . GLU A 1 93 ? -12.211 -14.016 -18.25 1 96.06 93 GLU A CA 1
ATOM 771 C C . GLU A 1 93 ? -10.938 -14.695 -17.766 1 96.06 93 GLU A C 1
ATOM 773 O O . GLU A 1 93 ? -9.992 -14.883 -18.531 1 96.06 93 GLU A O 1
ATOM 778 N N . VAL A 1 94 ? -10.867 -15.109 -16.531 1 95.5 94 VAL A N 1
ATOM 779 C CA . VAL A 1 94 ? -9.633 -15.547 -15.898 1 95.5 94 VAL A CA 1
ATOM 780 C C . VAL A 1 94 ? -9.062 -16.75 -16.641 1 95.5 94 VAL A C 1
ATOM 782 O O . VAL A 1 94 ? -7.871 -16.797 -16.953 1 95.5 94 VAL A O 1
ATOM 785 N N . GLU A 1 95 ? -9.891 -17.703 -16.922 1 94.81 95 GLU A N 1
ATOM 786 C CA . GLU A 1 95 ? -9.422 -18.953 -17.547 1 94.81 95 GLU A CA 1
ATOM 787 C C . GLU A 1 95 ? -8.82 -18.688 -18.922 1 94.81 95 GLU A C 1
ATOM 789 O O . GLU A 1 95 ? -7.723 -19.141 -19.234 1 94.81 95 GLU A O 1
ATOM 794 N N . ASP A 1 96 ? -9.57 -17.969 -19.703 1 96 96 ASP A N 1
ATOM 795 C CA . ASP A 1 96 ? -9.094 -17.656 -21.047 1 96 96 ASP A CA 1
ATOM 796 C C . ASP A 1 96 ? -7.809 -16.828 -21 1 96 96 ASP A C 1
ATOM 798 O O . ASP A 1 96 ? -6.871 -17.094 -21.766 1 96 96 ASP A O 1
ATOM 802 N N . GLU A 1 97 ? -7.75 -15.875 -20.156 1 96.12 97 GLU A N 1
ATOM 803 C CA . GLU A 1 97 ? -6.566 -15.031 -20.031 1 96.12 97 GLU A CA 1
ATOM 804 C C . GLU A 1 97 ? -5.359 -15.836 -19.562 1 96.12 97 GLU A C 1
ATOM 806 O O . GLU A 1 97 ? -4.238 -15.594 -20.016 1 96.12 97 GLU A O 1
ATOM 811 N N . LEU A 1 98 ? -5.625 -16.766 -18.609 1 95.5 98 LEU A N 1
ATOM 812 C CA . LEU A 1 98 ? -4.539 -17.594 -18.109 1 95.5 98 LEU A CA 1
ATOM 813 C C . LEU A 1 98 ? -3.953 -18.453 -19.219 1 95.5 98 LEU A C 1
ATOM 815 O O . LEU A 1 98 ? -2.732 -18.562 -19.344 1 95.5 98 LEU A O 1
ATOM 819 N N . ARG A 1 99 ? -4.82 -19.062 -20.016 1 93.88 99 ARG A N 1
ATOM 820 C CA . ARG A 1 99 ? -4.371 -19.891 -21.125 1 93.88 99 ARG A CA 1
ATOM 821 C C . ARG A 1 99 ? -3.508 -19.078 -22.094 1 93.88 99 ARG A C 1
ATOM 823 O O . ARG A 1 99 ? -2.432 -19.531 -22.484 1 93.88 99 ARG A O 1
ATOM 830 N N . THR A 1 100 ? -4.016 -17.969 -22.438 1 95.44 100 THR A N 1
ATOM 831 C CA . THR A 1 100 ? -3.283 -17.094 -23.359 1 95.44 100 THR A CA 1
ATOM 832 C C . THR A 1 100 ? -1.94 -16.703 -22.75 1 95.44 100 THR A C 1
ATOM 834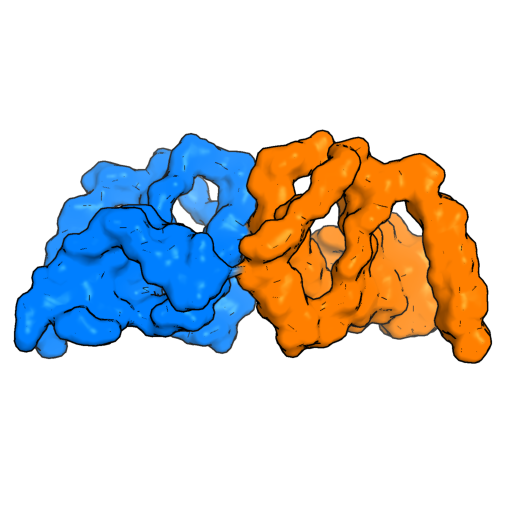 O O . THR A 1 100 ? -0.913 -16.734 -23.438 1 95.44 100 THR A O 1
ATOM 837 N N . PHE A 1 101 ? -1.957 -16.344 -21.5 1 95.38 101 PHE A N 1
ATOM 838 C CA . PHE A 1 101 ? -0.755 -15.914 -20.797 1 95.38 101 PHE A CA 1
ATOM 839 C C . PHE A 1 101 ? 0.295 -17.016 -20.797 1 95.38 101 PHE A C 1
ATOM 841 O O . PHE A 1 101 ? 1.46 -16.781 -21.109 1 95.38 101 PHE A O 1
ATOM 848 N N . LEU A 1 102 ? -0.1 -18.188 -20.469 1 93.5 102 LEU A N 1
ATOM 849 C CA . LEU A 1 102 ? 0.833 -19.312 -20.344 1 93.5 102 LEU A CA 1
ATOM 850 C C . LEU A 1 102 ? 1.377 -19.719 -21.719 1 93.5 102 LEU A C 1
ATOM 852 O O . LEU A 1 102 ? 2.531 -20.141 -21.828 1 93.5 102 LEU A O 1
ATOM 856 N N . THR A 1 103 ? 0.543 -19.547 -22.703 1 92.69 103 THR A N 1
ATOM 857 C CA . THR A 1 103 ? 0.989 -19.859 -24.062 1 92.69 103 THR A CA 1
ATOM 858 C C . THR A 1 103 ? 2.086 -18.891 -24.5 1 92.69 103 THR A C 1
ATOM 860 O O . THR A 1 103 ? 3.047 -19.297 -25.156 1 92.69 103 THR A O 1
ATOM 863 N N . VAL A 1 104 ? 1.99 -17.656 -24.094 1 90.25 104 VAL A N 1
ATOM 864 C CA . VAL A 1 104 ? 2.922 -16.609 -24.516 1 90.25 104 VAL A CA 1
ATOM 865 C C . VAL A 1 104 ? 4.254 -16.781 -23.781 1 90.25 104 VAL A C 1
ATOM 867 O O . VAL A 1 104 ? 5.32 -16.625 -24.375 1 90.25 104 VAL A O 1
ATOM 870 N N . ILE A 1 105 ? 4.25 -17.203 -22.547 1 88.81 105 ILE A N 1
ATOM 871 C CA . ILE A 1 105 ? 5.469 -17.234 -21.75 1 88.81 105 ILE A CA 1
ATOM 872 C C . ILE A 1 105 ? 6.168 -18.578 -21.922 1 88.81 105 ILE A C 1
ATOM 874 O O . ILE A 1 105 ? 7.34 -18.719 -21.562 1 88.81 105 ILE A O 1
ATOM 878 N N . ALA A 1 106 ? 5.523 -19.641 -22.344 1 83.31 106 ALA A N 1
ATOM 879 C CA . ALA A 1 106 ? 6.113 -20.953 -22.594 1 83.31 106 ALA A CA 1
ATOM 880 C C . ALA A 1 106 ? 7.016 -20.906 -23.828 1 83.31 106 ALA A C 1
ATOM 882 O O . ALA A 1 106 ? 7.848 -21.797 -24.031 1 83.31 106 ALA A O 1
ATOM 883 N N . LYS A 1 107 ? 6.891 -19.906 -24.641 1 71.88 107 LYS A N 1
ATOM 884 C CA . LYS A 1 107 ? 7.73 -19.781 -25.828 1 71.88 107 LYS A CA 1
ATOM 885 C C . LYS A 1 107 ? 9.078 -19.172 -25.484 1 71.88 107 LYS A C 1
ATOM 887 O O . LYS A 1 107 ? 9.164 -18.297 -24.625 1 71.88 107 LYS A O 1
ATOM 892 N N . MET B 1 1 ? 11.016 29.844 11.203 1 69.19 1 MET B N 1
ATOM 893 C CA . MET B 1 1 ? 9.695 30 10.594 1 69.19 1 MET B CA 1
ATOM 894 C C . MET B 1 1 ? 8.688 29.047 11.242 1 69.19 1 MET B C 1
ATOM 896 O O . MET B 1 1 ? 9.055 27.969 11.703 1 69.19 1 MET B O 1
ATOM 900 N N . GLY B 1 2 ? 7.375 29.547 11.523 1 89.06 2 GLY B N 1
ATOM 901 C CA . GLY B 1 2 ? 6.387 28.828 12.312 1 89.06 2 GLY B CA 1
ATOM 902 C C . GLY B 1 2 ? 5.754 27.672 11.562 1 89.06 2 GLY B C 1
ATOM 903 O O . GLY B 1 2 ? 6.004 27.484 10.375 1 89.06 2 GLY B O 1
ATOM 904 N N . PHE B 1 3 ? 5.148 26.781 12.273 1 93.38 3 PHE B N 1
ATOM 905 C CA . PHE B 1 3 ? 4.406 25.656 11.703 1 93.38 3 PHE B CA 1
ATOM 906 C C . PHE B 1 3 ? 3.057 26.125 11.172 1 93.38 3 PHE B C 1
ATOM 908 O O . PHE B 1 3 ? 2.445 27.031 11.727 1 93.38 3 PHE B O 1
ATOM 915 N N . ARG B 1 4 ? 2.689 25.578 10.117 1 95.31 4 ARG B N 1
ATOM 916 C CA . ARG B 1 4 ? 1.35 25.797 9.586 1 95.31 4 ARG B CA 1
ATOM 917 C C . ARG B 1 4 ? 0.64 24.484 9.312 1 95.31 4 ARG B C 1
ATOM 919 O O . ARG B 1 4 ? 1.273 23.5 8.914 1 95.31 4 ARG B O 1
ATOM 926 N N . ALA B 1 5 ? -0.653 24.547 9.516 1 96.5 5 ALA B N 1
ATOM 927 C CA . ALA B 1 5 ? -1.498 23.391 9.219 1 96.5 5 ALA B CA 1
ATOM 928 C C . ALA B 1 5 ? -2.352 23.641 7.977 1 96.5 5 ALA B C 1
ATOM 930 O O . ALA B 1 5 ? -2.945 24.703 7.828 1 96.5 5 ALA B O 1
ATOM 931 N N . ILE B 1 6 ? -2.369 22.703 7.094 1 97.81 6 ILE B N 1
ATOM 932 C CA . ILE B 1 6 ? -3.195 22.781 5.895 1 97.81 6 ILE B CA 1
ATOM 933 C C . ILE B 1 6 ? -4.184 21.625 5.867 1 97.81 6 ILE B C 1
ATOM 935 O O . ILE B 1 6 ? -3.783 20.453 5.891 1 97.81 6 ILE B O 1
ATOM 939 N N . LYS B 1 7 ? -5.441 21.984 5.812 1 97.94 7 LYS B N 1
ATOM 940 C CA . LYS B 1 7 ? -6.469 20.953 5.652 1 97.94 7 LYS B CA 1
ATOM 941 C C . LYS B 1 7 ? -6.594 20.531 4.191 1 97.94 7 LYS B C 1
ATOM 943 O O . LYS B 1 7 ? -6.559 21.375 3.287 1 97.94 7 LYS B O 1
ATOM 948 N N . GLU B 1 8 ? -6.734 19.203 3.986 1 98.12 8 GLU B N 1
ATOM 949 C CA . GLU B 1 8 ? -6.977 18.625 2.664 1 98.12 8 GLU B CA 1
ATOM 950 C C . GLU B 1 8 ? -5.922 19.094 1.663 1 98.12 8 GLU B C 1
ATOM 952 O O . GLU B 1 8 ? -6.254 19.609 0.594 1 98.12 8 GLU B O 1
ATOM 957 N N . LEU B 1 9 ? -4.688 18.938 2.002 1 98.06 9 LEU B N 1
ATOM 958 C CA . LEU B 1 9 ? -3.588 19.328 1.128 1 98.06 9 LEU B CA 1
ATOM 959 C C . LEU B 1 9 ? -3.555 18.453 -0.125 1 98.06 9 LEU B C 1
ATOM 961 O O . LEU B 1 9 ? -3.561 17.234 -0.034 1 98.06 9 LEU B O 1
ATOM 965 N N . SER B 1 10 ? -3.543 19.047 -1.282 1 97.81 10 SER B N 1
ATOM 966 C CA . SER B 1 10 ? -3.361 18.328 -2.539 1 97.81 10 SER B CA 1
ATOM 967 C C . SER B 1 10 ? -1.904 17.922 -2.742 1 97.81 10 SER B C 1
ATOM 969 O O . SER B 1 10 ? -1.005 18.766 -2.627 1 97.81 10 SER B O 1
ATOM 971 N N . THR B 1 11 ? -1.698 16.719 -2.998 1 97.44 11 THR B N 1
ATOM 972 C CA . THR B 1 11 ? -0.347 16.219 -3.217 1 97.44 11 THR B CA 1
ATOM 973 C C . THR B 1 11 ? 0.089 16.453 -4.66 1 97.44 11 THR B C 1
ATOM 975 O O . THR B 1 11 ? -0.734 16.766 -5.52 1 97.44 11 THR B O 1
ATOM 978 N N . LYS B 1 12 ? 1.314 16.281 -4.875 1 95.69 12 LYS B N 1
ATOM 979 C CA . LYS B 1 12 ? 1.855 16.453 -6.219 1 95.69 12 LYS B CA 1
ATOM 980 C C . LYS B 1 12 ? 1.259 15.445 -7.191 1 95.69 12 LYS B C 1
ATOM 982 O O . LYS B 1 12 ? 1.203 15.695 -8.398 1 95.69 12 LYS B O 1
ATOM 987 N N . ASP B 1 13 ? 0.698 14.336 -6.637 1 95.62 13 ASP B N 1
ATOM 988 C CA . ASP B 1 13 ? 0.154 13.281 -7.484 1 95.62 13 ASP B CA 1
ATOM 989 C C . ASP B 1 13 ? -1.364 13.398 -7.605 1 95.62 13 ASP B C 1
ATOM 991 O O . ASP B 1 13 ? -2.025 12.484 -8.109 1 95.62 13 ASP B O 1
ATOM 995 N N . GLY B 1 14 ? -1.955 14.391 -7.102 1 93.88 14 GLY B N 1
ATOM 996 C CA . GLY B 1 14 ? -3.379 14.633 -7.258 1 93.88 14 GLY B CA 1
ATOM 997 C C . GLY B 1 14 ? -4.223 13.992 -6.176 1 93.88 14 GLY B C 1
ATOM 998 O O . GLY B 1 14 ? -5.449 13.945 -6.281 1 93.88 14 GLY B O 1
ATOM 999 N N . ALA B 1 15 ? -3.551 13.477 -5.227 1 95.56 15 ALA B N 1
ATOM 1000 C CA . ALA B 1 15 ? -4.277 12.945 -4.074 1 95.56 15 ALA B CA 1
ATOM 1001 C C . ALA B 1 15 ? -4.406 13.992 -2.975 1 95.56 15 ALA B C 1
ATOM 1003 O O . ALA B 1 15 ? -4.156 15.18 -3.207 1 95.56 15 ALA B O 1
ATOM 1004 N N . ARG B 1 16 ? -4.941 13.516 -1.834 1 97.25 16 ARG B N 1
ATOM 1005 C CA . ARG B 1 16 ? -5.16 14.469 -0.749 1 97.25 16 ARG B CA 1
ATOM 1006 C C . ARG B 1 16 ? -4.617 13.93 0.57 1 97.25 16 ARG B C 1
ATOM 1008 O O . ARG B 1 16 ? -4.762 12.742 0.867 1 97.25 16 ARG B O 1
ATOM 1015 N N . ILE B 1 17 ? -3.994 14.82 1.331 1 98.5 17 ILE B N 1
ATOM 1016 C CA . ILE B 1 17 ? -3.67 14.57 2.73 1 98.5 17 ILE B CA 1
ATOM 1017 C C . ILE B 1 17 ? -4.676 15.281 3.629 1 98.5 17 ILE B C 1
ATOM 1019 O O . ILE B 1 17 ? -4.91 16.484 3.477 1 98.5 17 ILE B O 1
ATOM 1023 N N . ASP B 1 18 ? -5.254 14.539 4.531 1 98.56 18 ASP B N 1
ATOM 1024 C CA . ASP B 1 18 ? -6.332 15.109 5.336 1 98.56 18 ASP B CA 1
ATOM 1025 C C . ASP B 1 18 ? -5.859 16.344 6.098 1 98.56 18 ASP B C 1
ATOM 1027 O O . ASP B 1 18 ? -6.539 17.375 6.105 1 98.56 18 ASP B O 1
ATOM 1031 N N . LEU B 1 19 ? -4.777 16.297 6.773 1 98.44 19 LEU B N 1
ATOM 1032 C CA . LEU B 1 19 ? -4.156 17.406 7.492 1 98.44 19 LEU B CA 1
ATOM 1033 C C . LEU B 1 19 ? -2.639 17.344 7.375 1 98.44 19 LEU B C 1
ATOM 1035 O O . LEU B 1 19 ? -2.031 16.297 7.621 1 98.44 19 LEU B O 1
ATOM 1039 N N . ALA B 1 20 ? -2.066 18.453 6.98 1 98.56 20 ALA B N 1
ATOM 1040 C CA . ALA B 1 20 ? -0.617 18.531 6.832 1 98.56 20 ALA B CA 1
ATOM 1041 C C . ALA B 1 20 ? -0.033 19.594 7.758 1 98.56 20 ALA B C 1
ATOM 1043 O O . ALA B 1 20 ? -0.611 20.672 7.926 1 98.56 20 ALA B O 1
ATOM 1044 N N . ILE B 1 21 ? 1.057 19.25 8.336 1 97.81 21 ILE B N 1
ATOM 1045 C CA . ILE B 1 21 ? 1.845 20.219 9.094 1 97.81 21 ILE B CA 1
ATOM 1046 C C . ILE B 1 21 ? 3.111 20.562 8.312 1 97.81 21 ILE B C 1
ATOM 1048 O O . ILE B 1 21 ? 3.908 19.688 7.984 1 97.81 21 ILE B O 1
ATOM 1052 N N . LEU B 1 22 ? 3.227 21.844 8.109 1 97.25 22 LEU B N 1
ATOM 1053 C CA . LEU B 1 22 ? 4.363 22.344 7.34 1 97.25 22 LEU B CA 1
ATOM 1054 C C . LEU B 1 22 ? 5.172 23.344 8.156 1 97.25 22 LEU B C 1
ATOM 1056 O O . LEU B 1 22 ? 4.645 23.969 9.086 1 97.25 22 LEU B O 1
ATOM 1060 N N . ARG B 1 23 ? 6.41 23.453 7.84 1 95.62 23 ARG B N 1
ATOM 1061 C CA . ARG B 1 23 ? 7.301 24.531 8.25 1 95.62 23 ARG B CA 1
ATOM 1062 C C . ARG B 1 23 ? 7.93 25.203 7.035 1 95.62 23 ARG B C 1
ATOM 1064 O O . ARG B 1 23 ? 8.852 24.656 6.418 1 95.62 23 ARG B O 1
ATOM 1071 N N . GLY B 1 24 ? 7.426 26.453 6.727 1 93.19 24 GLY B N 1
ATOM 1072 C CA . GLY B 1 24 ? 7.742 26.953 5.398 1 93.19 24 GLY B CA 1
ATOM 1073 C C . GLY B 1 24 ? 7.289 26.031 4.285 1 93.19 24 GLY B C 1
ATOM 1074 O O . GLY B 1 24 ? 6.117 25.641 4.227 1 93.19 24 GLY B O 1
ATOM 1075 N N . ASP B 1 25 ? 8.203 25.594 3.455 1 93.31 25 ASP B N 1
ATOM 1076 C CA . ASP B 1 25 ? 7.883 24.688 2.354 1 93.31 25 ASP B CA 1
ATOM 1077 C C . ASP B 1 25 ? 8.18 23.25 2.729 1 93.31 25 ASP B C 1
ATOM 1079 O O . ASP B 1 25 ? 7.902 22.328 1.954 1 93.31 25 ASP B O 1
ATOM 1083 N N . GLU B 1 26 ? 8.648 23.109 3.967 1 95.69 26 GLU B N 1
ATOM 1084 C CA . GLU B 1 26 ? 9.008 21.766 4.391 1 95.69 26 GLU B CA 1
ATOM 1085 C C . GLU B 1 26 ? 7.781 20.984 4.867 1 95.69 26 GLU B C 1
ATOM 1087 O O . GLU B 1 26 ? 7 21.484 5.676 1 95.69 26 GLU B O 1
ATOM 1092 N N . LYS B 1 27 ? 7.668 19.844 4.426 1 97.19 27 LYS B N 1
ATOM 1093 C CA . LYS B 1 27 ? 6.59 18.938 4.824 1 97.19 27 LYS B CA 1
ATOM 1094 C C . LYS B 1 27 ? 6.992 18.109 6.035 1 97.19 27 LYS B C 1
ATOM 1096 O O . LYS B 1 27 ? 7.801 17.188 5.922 1 97.19 27 LYS B O 1
ATOM 1101 N N . ILE B 1 28 ? 6.387 18.359 7.102 1 97.12 28 ILE B N 1
ATOM 1102 C CA . ILE B 1 28 ? 6.84 17.812 8.383 1 97.12 28 ILE B CA 1
ATOM 1103 C C . ILE B 1 28 ? 6.035 16.562 8.727 1 97.12 28 ILE B C 1
ATOM 1105 O O . ILE B 1 28 ? 6.605 15.484 8.906 1 97.12 28 ILE B O 1
ATOM 1109 N N . LEU B 1 29 ? 4.684 16.688 8.773 1 98.38 29 LEU B N 1
ATOM 1110 C CA . LEU B 1 29 ? 3.814 15.633 9.273 1 98.38 29 LEU B CA 1
ATOM 1111 C C . LEU B 1 29 ? 2.521 15.562 8.469 1 98.38 29 LEU B C 1
ATOM 1113 O O . LEU B 1 29 ? 1.826 16.562 8.312 1 98.38 29 LEU B O 1
ATOM 1117 N N . ALA B 1 30 ? 2.248 14.453 7.879 1 98.75 30 ALA B N 1
ATOM 1118 C CA . ALA B 1 30 ? 0.93 14.133 7.332 1 98.75 30 ALA B CA 1
ATOM 1119 C C . ALA B 1 30 ? 0.059 13.438 8.375 1 98.75 30 ALA B C 1
ATOM 1121 O O . ALA B 1 30 ? 0.538 12.586 9.125 1 98.75 30 ALA B O 1
ATOM 1122 N N . ILE B 1 31 ? -1.219 13.789 8.414 1 98.75 31 ILE B N 1
ATOM 1123 C CA . ILE B 1 31 ? -2.174 13.148 9.312 1 98.75 31 ILE B CA 1
ATOM 1124 C C . ILE B 1 31 ? -3.369 12.633 8.516 1 98.75 31 ILE B C 1
ATOM 1126 O O . ILE B 1 31 ? -3.998 13.391 7.77 1 98.75 31 ILE B O 1
ATOM 1130 N N . GLU B 1 32 ? -3.664 11.391 8.609 1 98.69 32 GLU B N 1
ATOM 1131 C CA . GLU B 1 32 ? -4.801 10.742 7.965 1 98.69 32 GLU B CA 1
ATOM 1132 C C . GLU B 1 32 ? -5.77 10.172 9 1 98.69 32 GLU B C 1
ATOM 1134 O O . GLU B 1 32 ? -5.352 9.586 9.992 1 98.69 32 GLU B O 1
ATOM 1139 N N . PHE B 1 33 ? -7.051 10.336 8.742 1 98.06 33 PHE B N 1
ATOM 1140 C CA . PHE B 1 33 ? -8.086 9.844 9.641 1 98.06 33 PHE B CA 1
ATOM 1141 C C . PHE B 1 33 ? -8.719 8.57 9.094 1 98.06 33 PHE B C 1
ATOM 1143 O O . PHE B 1 33 ? -9.25 8.562 7.977 1 98.06 33 PHE B O 1
ATOM 1150 N N . GLU B 1 34 ? -8.617 7.496 9.836 1 96.75 34 GLU B N 1
ATOM 1151 C CA . GLU B 1 34 ? -9.219 6.211 9.484 1 96.75 34 GLU B CA 1
ATOM 1152 C C . GLU B 1 34 ? -10.25 5.777 10.516 1 96.75 34 GLU B C 1
ATOM 1154 O O . GLU B 1 34 ? -9.914 5.535 11.672 1 96.75 34 GLU B O 1
ATOM 1159 N N . ASN B 1 35 ? -11.445 5.562 10.055 1 94.62 35 ASN B N 1
ATOM 1160 C CA . ASN B 1 35 ? -12.531 5.305 10.992 1 94.62 35 ASN B CA 1
ATOM 1161 C C . ASN B 1 35 ? -13.094 3.896 10.828 1 94.62 35 ASN B C 1
ATOM 1163 O O . ASN B 1 35 ? -14.188 3.6 11.312 1 94.62 35 ASN B O 1
ATOM 1167 N N . SER B 1 36 ? -12.445 3.029 10.062 1 92.75 36 SER B N 1
ATOM 1168 C CA . SER B 1 36 ? -12.852 1.646 9.844 1 92.75 36 SER B CA 1
ATOM 1169 C C . SER B 1 36 ? -11.672 0.69 10.023 1 92.75 36 SER B C 1
ATOM 1171 O O . SER B 1 36 ? -10.539 1.032 9.703 1 92.75 36 SER B O 1
ATOM 1173 N N . TYR B 1 37 ? -11.992 -0.477 10.516 1 92.31 37 TYR B N 1
ATOM 1174 C CA . TYR B 1 37 ? -10.938 -1.467 10.711 1 92.31 37 TYR B CA 1
ATOM 1175 C C . TYR B 1 37 ? -10.703 -2.271 9.438 1 92.31 37 TYR B C 1
ATOM 1177 O O . TYR B 1 37 ? -9.703 -2.984 9.32 1 92.31 37 TYR B O 1
ATOM 1185 N N . LYS B 1 38 ? -11.688 -2.184 8.562 1 92.38 38 LYS B N 1
ATOM 1186 C CA . LYS B 1 38 ? -11.578 -2.975 7.34 1 92.38 38 LYS B CA 1
ATOM 1187 C C . LYS B 1 38 ? -10.383 -2.527 6.504 1 92.38 38 LYS B C 1
ATOM 1189 O O . LYS B 1 38 ? -10.18 -1.331 6.285 1 92.38 38 LYS B O 1
ATOM 1194 N N . TRP B 1 39 ? -9.539 -3.471 6.082 1 93.06 39 TRP B N 1
ATOM 1195 C CA . TRP B 1 39 ? -8.391 -3.297 5.203 1 93.06 39 TRP B CA 1
ATOM 1196 C C . TRP B 1 39 ? -7.43 -2.252 5.766 1 93.06 39 TRP B C 1
ATOM 1198 O O . TRP B 1 39 ? -6.816 -1.491 5.012 1 93.06 39 TRP B O 1
ATOM 1208 N N . ILE B 1 40 ? -7.281 -2.164 7.047 1 95.75 40 ILE B N 1
ATOM 1209 C CA . ILE B 1 40 ? -6.543 -1.084 7.691 1 95.75 40 ILE B CA 1
ATOM 1210 C C . ILE B 1 40 ? -5.066 -1.167 7.312 1 95.75 40 ILE B C 1
ATOM 1212 O O . ILE B 1 40 ? -4.406 -0.141 7.133 1 95.75 40 ILE B O 1
ATOM 1216 N N . LYS B 1 41 ? -4.551 -2.346 7.152 1 95.81 41 LYS B N 1
ATOM 1217 C CA . LYS B 1 41 ? -3.15 -2.486 6.758 1 95.81 41 LYS B CA 1
ATOM 1218 C C . LYS B 1 41 ? -2.91 -1.905 5.367 1 95.81 41 LYS B C 1
ATOM 1220 O O . LYS B 1 41 ? -1.933 -1.187 5.148 1 95.81 41 LYS B O 1
ATOM 1225 N N . GLN B 1 42 ? -3.838 -2.197 4.504 1 97.19 42 GLN B N 1
ATOM 1226 C CA . GLN B 1 42 ? -3.771 -1.683 3.139 1 97.19 42 GLN B CA 1
ATOM 1227 C C . GLN B 1 42 ? -3.893 -0.161 3.119 1 97.19 42 GLN B C 1
ATOM 1229 O O . GLN B 1 42 ? -3.16 0.515 2.393 1 97.19 42 GLN B O 1
ATOM 1234 N N . ARG B 1 43 ? -4.738 0.3 3.977 1 97.69 43 ARG B N 1
ATOM 1235 C CA . ARG B 1 43 ? -4.969 1.74 4.004 1 97.69 43 ARG B CA 1
ATOM 1236 C C . ARG B 1 43 ? -3.777 2.475 4.605 1 97.69 43 ARG B C 1
ATOM 1238 O O . ARG B 1 43 ? -3.396 3.547 4.133 1 97.69 43 ARG B O 1
ATOM 1245 N N . ILE B 1 44 ? -3.191 1.881 5.574 1 97.81 44 ILE B N 1
ATOM 1246 C CA . ILE B 1 44 ? -2.004 2.492 6.16 1 97.81 44 ILE B CA 1
ATOM 1247 C C . ILE B 1 44 ? -0.861 2.475 5.148 1 97.81 44 ILE B C 1
ATOM 1249 O O . ILE B 1 44 ? -0.166 3.477 4.969 1 97.81 44 ILE B O 1
ATOM 1253 N N . LEU B 1 45 ? -0.677 1.39 4.465 1 98.38 45 LEU B N 1
ATOM 1254 C CA . LEU B 1 45 ? 0.365 1.29 3.451 1 98.38 45 LEU B CA 1
ATOM 1255 C C . LEU B 1 45 ? 0.166 2.342 2.363 1 98.38 45 LEU B C 1
ATOM 1257 O O . LEU B 1 45 ? 1.107 3.049 1.998 1 98.38 45 LEU B O 1
ATOM 1261 N N . TYR B 1 46 ? -1.019 2.488 1.9 1 98.25 46 TYR B N 1
ATOM 1262 C CA . TYR B 1 46 ? -1.356 3.465 0.871 1 98.25 46 TYR B CA 1
ATOM 1263 C C . TYR B 1 46 ? -1.008 4.879 1.325 1 98.25 46 TYR B C 1
ATOM 1265 O O . TYR B 1 46 ? -0.353 5.625 0.596 1 98.25 46 TYR B O 1
ATOM 1273 N N . ASN B 1 47 ? -1.421 5.152 2.514 1 98.5 47 ASN B N 1
ATOM 1274 C CA . ASN B 1 47 ? -1.201 6.496 3.033 1 98.5 47 ASN B CA 1
ATOM 1275 C C . ASN B 1 47 ? 0.283 6.777 3.25 1 98.5 47 ASN B C 1
ATOM 1277 O O . ASN B 1 47 ? 0.738 7.91 3.062 1 98.5 47 ASN B O 1
ATOM 1281 N N . ALA B 1 48 ? 0.982 5.781 3.672 1 98.38 48 ALA B N 1
ATOM 1282 C CA . ALA B 1 48 ? 2.416 5.953 3.893 1 98.38 48 ALA B CA 1
ATOM 1283 C C . ALA B 1 48 ? 3.143 6.242 2.582 1 98.38 48 ALA B C 1
ATOM 1285 O O . ALA B 1 48 ? 3.99 7.137 2.52 1 98.38 48 ALA B O 1
ATOM 1286 N N . ILE B 1 49 ? 2.787 5.539 1.584 1 98.38 49 ILE B N 1
ATOM 1287 C CA . ILE B 1 49 ? 3.438 5.73 0.292 1 98.38 49 ILE B CA 1
ATOM 1288 C C . ILE B 1 49 ? 3.025 7.078 -0.296 1 98.38 49 ILE B C 1
ATOM 1290 O O . ILE B 1 49 ? 3.859 7.812 -0.832 1 98.38 49 ILE B O 1
ATOM 1294 N N . LYS B 1 50 ? 1.761 7.395 -0.179 1 98 50 LYS B N 1
ATOM 1295 C CA . LYS B 1 50 ? 1.257 8.695 -0.612 1 98 50 LYS B CA 1
ATOM 1296 C C . LYS B 1 50 ? 2.027 9.828 0.054 1 98 50 LYS B C 1
ATOM 1298 O O . LYS B 1 50 ? 2.461 10.766 -0.617 1 98 50 LYS B O 1
ATOM 1303 N N . ALA B 1 51 ? 2.191 9.734 1.341 1 98.25 51 ALA B N 1
ATOM 1304 C CA . ALA B 1 51 ? 2.93 10.75 2.092 1 98.25 51 ALA B CA 1
ATOM 1305 C C . ALA B 1 51 ? 4.391 10.805 1.648 1 98.25 51 ALA B C 1
ATOM 1307 O O . ALA B 1 51 ? 4.938 11.891 1.438 1 98.25 51 ALA B O 1
ATOM 1308 N N . HIS B 1 52 ? 4.988 9.672 1.461 1 98.06 52 HIS B N 1
ATOM 1309 C CA . HIS B 1 52 ? 6.379 9.586 1.029 1 98.06 52 HIS B CA 1
ATOM 1310 C C . HIS B 1 52 ? 6.578 10.266 -0.321 1 98.06 52 HIS B C 1
ATOM 1312 O O . HIS B 1 52 ? 7.496 11.07 -0.482 1 98.06 52 HIS B O 1
ATOM 1318 N N . ARG B 1 53 ? 5.727 9.906 -1.229 1 97.62 53 ARG B N 1
ATOM 1319 C CA . ARG B 1 53 ? 5.848 10.445 -2.58 1 97.62 53 ARG B CA 1
ATOM 1320 C C . ARG B 1 53 ? 5.707 11.961 -2.584 1 97.62 53 ARG B C 1
ATOM 1322 O O . ARG B 1 53 ? 6.281 12.641 -3.436 1 97.62 53 ARG B O 1
ATOM 1329 N N . ASP B 1 54 ? 4.961 12.453 -1.578 1 97.81 54 ASP B N 1
ATOM 1330 C CA . ASP B 1 54 ? 4.75 13.898 -1.537 1 97.81 54 ASP B CA 1
ATOM 1331 C C . ASP B 1 54 ? 5.855 14.594 -0.748 1 97.81 54 ASP B C 1
ATOM 1333 O O . ASP B 1 54 ? 5.891 15.828 -0.669 1 97.81 54 ASP B O 1
ATOM 1337 N N . GLY B 1 55 ? 6.707 13.789 -0.088 1 97.38 55 GLY B N 1
ATOM 1338 C CA . GLY B 1 55 ? 7.883 14.367 0.546 1 97.38 55 GLY B CA 1
ATOM 1339 C C . GLY B 1 55 ? 7.766 14.445 2.057 1 97.38 55 GLY B C 1
ATOM 1340 O O . GLY B 1 55 ? 8.602 15.07 2.717 1 97.38 55 GLY B O 1
ATOM 1341 N N . PHE B 1 56 ? 6.746 13.805 2.629 1 98 56 PHE B N 1
ATOM 1342 C CA . PHE B 1 56 ? 6.605 13.805 4.078 1 98 56 PHE B CA 1
ATOM 1343 C C . PHE B 1 56 ? 7.523 12.766 4.711 1 98 56 PHE B C 1
ATOM 1345 O O . PHE B 1 56 ? 7.742 11.695 4.141 1 98 56 PHE B O 1
ATOM 1352 N N . LYS B 1 57 ? 7.883 13.055 5.863 1 93.69 57 LYS B N 1
ATOM 1353 C CA . LYS B 1 57 ? 8.773 12.156 6.594 1 93.69 57 LYS B CA 1
ATOM 1354 C C . LYS B 1 57 ? 8.016 11.406 7.688 1 93.69 57 LYS B C 1
ATOM 1356 O O . LYS B 1 57 ? 8.477 10.375 8.172 1 93.69 57 LYS B O 1
ATOM 1361 N N . HIS B 1 58 ? 6.953 12.039 8.133 1 97.88 58 HIS B N 1
ATOM 1362 C CA . HIS B 1 58 ? 6.145 11.461 9.203 1 97.88 58 HIS B CA 1
ATOM 1363 C C . HIS B 1 58 ? 4.688 11.328 8.773 1 97.88 58 HIS B C 1
ATOM 1365 O O . HIS B 1 58 ? 4.145 12.211 8.109 1 97.88 58 HIS B O 1
ATOM 1371 N N . LEU B 1 59 ? 4.121 10.219 9.133 1 98.62 59 LEU B N 1
ATOM 1372 C CA . LEU B 1 59 ? 2.689 9.992 8.961 1 98.62 59 LEU B CA 1
ATOM 1373 C C . LEU B 1 59 ? 2.047 9.547 10.266 1 98.62 59 LEU B C 1
ATOM 1375 O O . LEU B 1 59 ? 2.52 8.602 10.906 1 98.62 59 LEU B O 1
ATOM 1379 N N . TRP B 1 60 ? 1.019 10.25 10.648 1 98.38 60 TRP B N 1
ATOM 1380 C CA . TRP B 1 60 ? 0.135 9.781 11.703 1 98.38 60 TRP B CA 1
ATOM 1381 C C . TRP B 1 60 ? -1.181 9.266 11.133 1 98.38 60 TRP B C 1
ATOM 1383 O O . TRP B 1 60 ? -1.801 9.93 10.297 1 98.38 60 TRP B O 1
ATOM 1393 N N . VAL B 1 61 ? -1.508 8.164 11.523 1 98.12 61 VAL B N 1
ATOM 1394 C CA . VAL B 1 61 ? -2.83 7.621 11.227 1 98.12 61 VAL B CA 1
ATOM 1395 C C . VAL B 1 61 ? -3.699 7.66 12.484 1 98.12 61 VAL B C 1
ATOM 1397 O O . VAL B 1 61 ? -3.412 6.977 13.469 1 98.12 61 VAL B O 1
ATOM 1400 N N . VAL B 1 62 ? -4.699 8.461 12.438 1 97.88 62 VAL B N 1
ATOM 1401 C CA . VAL B 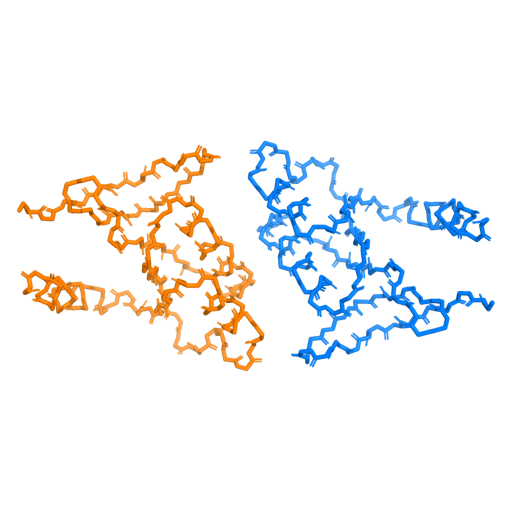1 62 ? -5.645 8.562 13.547 1 97.88 62 VAL B CA 1
ATOM 1402 C C . VAL B 1 62 ? -6.699 7.469 13.422 1 97.88 62 VAL B C 1
ATOM 1404 O O . VAL B 1 62 ? -7.48 7.453 12.469 1 97.88 62 VAL B O 1
ATOM 1407 N N . TYR B 1 63 ? -6.723 6.617 14.367 1 96.88 63 TYR B N 1
ATOM 1408 C CA . TYR B 1 63 ? -7.434 5.344 14.305 1 96.88 63 TYR B CA 1
ATOM 1409 C C . TYR B 1 63 ? -8.062 5 15.648 1 96.88 63 TYR B C 1
ATOM 1411 O O . TYR B 1 63 ? -7.363 4.883 16.656 1 96.88 63 TYR B O 1
ATOM 1419 N N . PRO B 1 64 ? -9.406 4.824 15.695 1 95.81 64 PRO B N 1
ATOM 1420 C CA . PRO B 1 64 ? -10.086 4.77 16.984 1 95.81 64 PRO B CA 1
ATOM 1421 C C . PRO B 1 64 ? -10.062 3.371 17.609 1 95.81 64 PRO B C 1
ATOM 1423 O O . PRO B 1 64 ? -10.461 3.197 18.766 1 95.81 64 PRO B O 1
ATOM 1426 N N . PHE B 1 65 ? -9.578 2.396 16.984 1 93.62 65 PHE B N 1
ATOM 1427 C CA . PHE B 1 65 ? -9.633 1.039 17.5 1 93.62 65 PHE B CA 1
ATOM 1428 C C . PHE B 1 65 ? -8.352 0.695 18.25 1 93.62 65 PHE B C 1
ATOM 1430 O O . PHE B 1 65 ? -7.289 1.246 17.953 1 93.62 65 PHE B O 1
ATOM 1437 N N . ARG B 1 66 ? -8.375 0.041 19.297 1 80.81 66 ARG B N 1
ATOM 1438 C CA . ARG B 1 66 ? -7.273 -0.202 20.219 1 80.81 66 ARG B CA 1
ATOM 1439 C C . ARG B 1 66 ? -6.285 -1.211 19.641 1 80.81 66 ARG B C 1
ATOM 1441 O O . ARG B 1 66 ? -5.098 -1.185 19.969 1 80.81 66 ARG B O 1
ATOM 1448 N N . GLY B 1 67 ? -6.328 -1.715 18.594 1 75.19 67 GLY B N 1
ATOM 1449 C CA . GLY B 1 67 ? -5.457 -2.746 18.062 1 75.19 67 GLY B CA 1
ATOM 1450 C C . GLY B 1 67 ? -4.219 -2.188 17.375 1 75.19 67 GLY B C 1
ATOM 1451 O O . GLY B 1 67 ? -3.967 -0.981 17.438 1 75.19 67 GLY B O 1
ATOM 1452 N N . ARG B 1 68 ? -3.189 -3.109 17.281 1 84.44 68 ARG B N 1
ATOM 1453 C CA . ARG B 1 68 ? -1.983 -2.828 16.516 1 84.44 68 ARG B CA 1
ATOM 1454 C C . ARG B 1 68 ? -2.145 -3.271 15.062 1 84.44 68 ARG B C 1
ATOM 1456 O O . ARG B 1 68 ? -1.779 -4.395 14.703 1 84.44 68 ARG B O 1
ATOM 1463 N N . PRO B 1 69 ? -2.629 -2.234 14.328 1 90.5 69 PRO B N 1
ATOM 1464 C CA . PRO B 1 69 ? -3.039 -2.658 12.984 1 90.5 69 PRO B CA 1
ATOM 1465 C C . PRO B 1 69 ? -1.871 -3.162 12.141 1 90.5 69 PRO B C 1
ATOM 1467 O O . PRO B 1 69 ? -2.074 -3.912 11.188 1 90.5 69 PRO B O 1
ATOM 1470 N N . LEU B 1 70 ? -0.675 -2.881 12.484 1 90.94 70 LEU B N 1
ATOM 1471 C CA . LEU B 1 70 ? 0.464 -3.26 11.656 1 90.94 70 LEU B CA 1
ATOM 1472 C C . LEU B 1 70 ? 1.297 -4.34 12.336 1 90.94 70 LEU B C 1
ATOM 1474 O O . LEU B 1 70 ? 2.389 -4.672 11.875 1 90.94 70 LEU B O 1
ATOM 1478 N N . ARG B 1 71 ? 0.758 -4.863 13.312 1 86.44 71 ARG B N 1
ATOM 1479 C CA . ARG B 1 71 ? 1.533 -5.855 14.047 1 86.44 71 ARG B CA 1
ATOM 1480 C C . ARG B 1 71 ? 1.83 -7.074 13.18 1 86.44 71 ARG B C 1
ATOM 1482 O O . ARG B 1 71 ? 0.959 -7.547 12.445 1 86.44 71 ARG B O 1
ATOM 1489 N N . ASN B 1 72 ? 3.098 -7.496 13.242 1 81.94 72 ASN B N 1
ATOM 1490 C CA . ASN B 1 72 ? 3.553 -8.711 12.57 1 81.94 72 ASN B CA 1
ATOM 1491 C C . ASN B 1 72 ? 3.271 -8.672 11.078 1 81.94 72 ASN B C 1
ATOM 1493 O O . ASN B 1 72 ? 2.826 -9.656 10.492 1 81.94 72 ASN B O 1
ATOM 1497 N N . SER B 1 73 ? 3.432 -7.547 10.562 1 90.38 73 SER B N 1
ATOM 1498 C CA . SER B 1 73 ? 3.16 -7.375 9.141 1 90.38 73 SER B CA 1
ATOM 1499 C C . SER B 1 73 ? 4.391 -6.863 8.398 1 90.38 73 SER B C 1
ATOM 1501 O O . SER B 1 73 ? 5.113 -6 8.906 1 90.38 73 SER B O 1
ATOM 1503 N N . TRP B 1 74 ? 4.648 -7.34 7.285 1 96.12 74 TRP B N 1
ATOM 1504 C CA . TRP B 1 74 ? 5.715 -6.875 6.406 1 96.12 74 TRP B CA 1
ATOM 1505 C C . TRP B 1 74 ? 5.516 -5.41 6.031 1 96.12 74 TRP B C 1
ATOM 1507 O O . TRP B 1 74 ? 6.449 -4.75 5.562 1 96.12 74 TRP B O 1
ATOM 1517 N N . VAL B 1 75 ? 4.348 -4.895 6.254 1 96.94 75 VAL B N 1
ATOM 1518 C CA . VAL B 1 75 ? 4.004 -3.521 5.898 1 96.94 75 VAL B CA 1
ATOM 1519 C C . VAL B 1 75 ? 4.887 -2.551 6.684 1 96.94 75 VAL B C 1
ATOM 1521 O O . VAL B 1 75 ? 5.41 -1.586 6.121 1 96.94 75 VAL B O 1
ATOM 1524 N N . THR B 1 76 ? 5.102 -2.855 7.953 1 95.44 76 THR B N 1
ATOM 1525 C CA . THR B 1 76 ? 5.926 -1.987 8.789 1 95.44 76 THR B CA 1
ATOM 1526 C C . THR B 1 76 ? 7.359 -1.933 8.258 1 95.44 76 THR B C 1
ATOM 1528 O O . THR B 1 76 ? 7.941 -0.853 8.141 1 95.44 76 THR B O 1
ATOM 1531 N N . GLU B 1 77 ? 7.832 -3.061 7.953 1 95.19 77 GLU B N 1
ATOM 1532 C CA . GLU B 1 77 ? 9.188 -3.137 7.418 1 95.19 77 GLU B CA 1
ATOM 1533 C C . GLU B 1 77 ? 9.312 -2.357 6.113 1 95.19 77 GLU B C 1
ATOM 1535 O O . GLU B 1 77 ? 10.258 -1.597 5.922 1 95.19 77 GLU B O 1
ATOM 1540 N N . TYR B 1 78 ? 8.398 -2.508 5.238 1 96.81 78 TYR B N 1
ATOM 1541 C CA . TYR B 1 78 ? 8.438 -1.842 3.939 1 96.81 78 TYR B CA 1
ATOM 1542 C C . TYR B 1 78 ? 8.398 -0.327 4.102 1 96.81 78 TYR B C 1
ATOM 1544 O O . TYR B 1 78 ? 9.172 0.393 3.461 1 96.81 78 TYR B O 1
ATOM 1552 N N . ILE B 1 79 ? 7.508 0.117 4.973 1 97.06 79 ILE B N 1
ATOM 1553 C CA . ILE B 1 79 ? 7.355 1.55 5.207 1 97.06 79 ILE B CA 1
ATOM 1554 C C . ILE B 1 79 ? 8.648 2.117 5.781 1 97.06 79 ILE B C 1
ATOM 1556 O O . ILE B 1 79 ? 9.086 3.205 5.398 1 97.06 79 ILE B O 1
ATOM 1560 N N . THR B 1 80 ? 9.234 1.363 6.691 1 95.06 80 THR B N 1
ATOM 1561 C CA . THR B 1 80 ? 10.508 1.784 7.273 1 95.06 80 THR B CA 1
ATOM 1562 C C . THR B 1 80 ? 11.578 1.898 6.195 1 95.06 80 THR B C 1
ATOM 1564 O O . THR B 1 80 ? 12.352 2.857 6.184 1 95.06 80 THR B O 1
ATOM 1567 N N . GLU B 1 81 ? 11.539 0.969 5.293 1 95.31 81 GLU B N 1
ATOM 1568 C CA . GLU B 1 81 ? 12.5 0.977 4.188 1 95.31 81 GLU B CA 1
ATOM 1569 C C . GLU B 1 81 ? 12.32 2.211 3.309 1 95.31 81 GLU B C 1
ATOM 1571 O O . GLU B 1 81 ? 13.281 2.729 2.748 1 95.31 81 GLU B O 1
ATOM 1576 N N . LEU B 1 82 ? 11.125 2.695 3.211 1 95.19 82 LEU B N 1
ATOM 1577 C CA . LEU B 1 82 ? 10.82 3.877 2.41 1 95.19 82 LEU B CA 1
ATOM 1578 C C . LEU B 1 82 ? 11.336 5.141 3.09 1 95.19 82 LEU B C 1
ATOM 1580 O O . LEU B 1 82 ? 11.516 6.172 2.438 1 95.19 82 LEU B O 1
ATOM 1584 N N . GLY B 1 83 ? 11.461 5.035 4.445 1 94.69 83 GLY B N 1
ATOM 1585 C CA . GLY B 1 83 ? 11.969 6.184 5.176 1 94.69 83 GLY B CA 1
ATOM 1586 C C . GLY B 1 83 ? 10.867 7.047 5.766 1 94.69 83 GLY B C 1
ATOM 1587 O O . GLY B 1 83 ? 11.07 8.242 6.004 1 94.69 83 GLY B O 1
ATOM 1588 N N . VAL B 1 84 ? 9.703 6.492 5.895 1 96.31 84 VAL B N 1
ATOM 1589 C CA . VAL B 1 84 ? 8.602 7.211 6.52 1 96.31 84 VAL B CA 1
ATOM 1590 C C . VAL B 1 84 ? 8.336 6.641 7.914 1 96.31 84 VAL B C 1
ATOM 1592 O O . VAL B 1 84 ? 8.266 5.422 8.086 1 96.31 84 VAL B O 1
ATOM 1595 N N . LYS B 1 85 ? 8.266 7.492 8.875 1 96.88 85 LYS B N 1
ATOM 1596 C CA . LYS B 1 85 ? 7.875 7.078 10.227 1 96.88 85 LYS B CA 1
ATOM 1597 C C . LYS B 1 85 ? 6.363 7.164 10.406 1 96.88 85 LYS B C 1
ATOM 1599 O O . LYS B 1 85 ? 5.773 8.242 10.273 1 96.88 85 LYS B O 1
ATOM 1604 N N . VAL B 1 86 ? 5.773 5.984 10.711 1 97.25 86 VAL B N 1
ATOM 1605 C CA . VAL B 1 86 ? 4.32 5.926 10.859 1 97.25 86 VAL B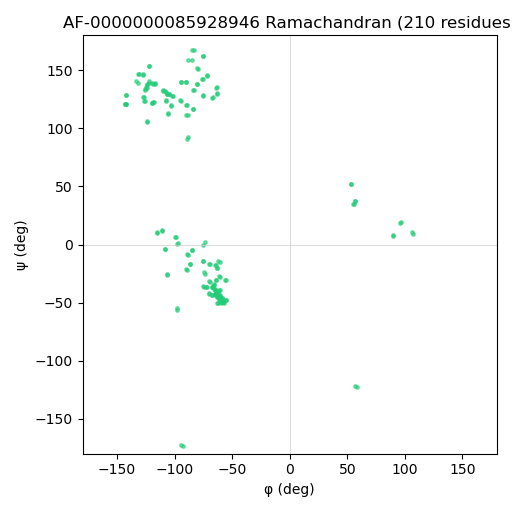 CA 1
ATOM 1606 C C . VAL B 1 86 ? 3.953 5.711 12.32 1 97.25 86 VAL B C 1
ATOM 1608 O O . VAL B 1 86 ? 4.527 4.852 12.992 1 97.25 86 VAL B O 1
ATOM 1611 N N . GLU B 1 87 ? 3.016 6.504 12.789 1 95.88 87 GLU B N 1
ATOM 1612 C CA . GLU B 1 87 ? 2.439 6.332 14.117 1 95.88 87 GLU B CA 1
ATOM 1613 C C . GLU B 1 87 ? 0.919 6.219 14.047 1 95.88 87 GLU B C 1
ATOM 1615 O O . GLU B 1 87 ? 0.27 6.953 13.297 1 95.88 87 GLU B O 1
ATOM 1620 N N . VAL B 1 88 ? 0.443 5.273 14.734 1 96 88 VAL B N 1
ATOM 1621 C CA . VAL B 1 88 ? -1.002 5.152 14.898 1 96 88 VAL B CA 1
ATOM 1622 C C . VAL B 1 88 ? -1.434 5.82 16.203 1 96 88 VAL B C 1
ATOM 1624 O O . VAL B 1 88 ? -0.964 5.449 17.281 1 96 88 VAL B O 1
ATOM 1627 N N . VAL B 1 89 ? -2.352 6.75 16.047 1 96.12 89 VAL B N 1
ATOM 1628 C CA . VAL B 1 89 ? -2.719 7.582 17.188 1 96.12 89 VAL B CA 1
ATOM 1629 C C . VAL B 1 89 ? -4.223 7.5 17.422 1 96.12 89 VAL B C 1
ATOM 1631 O O . VAL B 1 89 ? -5.012 7.559 16.484 1 96.12 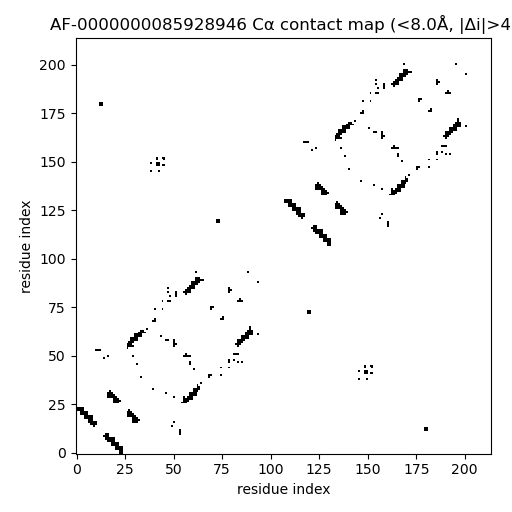89 VAL B O 1
ATOM 1634 N N . HIS B 1 90 ? -4.586 7.344 18.688 1 96.69 90 HIS B N 1
ATOM 1635 C CA . HIS B 1 90 ? -6.004 7.402 19.016 1 96.69 90 HIS B CA 1
ATOM 1636 C C . HIS B 1 90 ? -6.539 8.828 18.906 1 96.69 90 HIS B C 1
ATOM 1638 O O . HIS B 1 90 ? -5.844 9.781 19.25 1 96.69 90 HIS B O 1
ATOM 1644 N N . PRO B 1 91 ? -7.809 8.898 18.469 1 96.31 91 PRO B N 1
ATOM 1645 C CA . PRO B 1 91 ? -8.375 10.234 18.297 1 96.31 91 PRO B CA 1
ATOM 1646 C C . PRO B 1 91 ? -8.297 11.086 19.547 1 96.31 91 PRO B C 1
ATOM 1648 O O . PRO B 1 91 ? -8.07 12.297 19.469 1 96.31 91 PRO B O 1
ATOM 1651 N N . LYS B 1 92 ? -8.344 10.516 20.688 1 95.75 92 LYS B N 1
ATOM 1652 C CA . LYS B 1 92 ? -8.359 11.234 21.953 1 95.75 92 LYS B CA 1
ATOM 1653 C C . LYS B 1 92 ? -6.969 11.773 22.297 1 95.75 92 LYS B C 1
ATOM 1655 O O . LYS B 1 92 ? -6.828 12.633 23.172 1 95.75 92 LYS B O 1
ATOM 1660 N N . GLU B 1 93 ? -5.969 11.297 21.625 1 96 93 GLU B N 1
ATOM 1661 C CA . GLU B 1 93 ? -4.594 11.625 21.984 1 96 93 GLU B CA 1
ATOM 1662 C C . GLU B 1 93 ? -3.961 12.562 20.969 1 96 93 GLU B C 1
ATOM 1664 O O . GLU B 1 93 ? -2.836 13.031 21.156 1 96 93 GLU B O 1
ATOM 1669 N N . VAL B 1 94 ? -4.621 12.898 19.906 1 95.5 94 VAL B N 1
ATOM 1670 C CA . VAL B 1 94 ? -4.035 13.586 18.766 1 95.5 94 VAL B CA 1
ATOM 1671 C C . VAL B 1 94 ? -3.496 14.945 19.203 1 95.5 94 VAL B C 1
ATOM 1673 O O . VAL B 1 94 ? -2.361 15.305 18.875 1 95.5 94 VAL B O 1
ATOM 1676 N N . GLU B 1 95 ? -4.266 15.68 19.938 1 94.81 95 GLU B N 1
ATOM 1677 C CA . GLU B 1 95 ? -3.879 17.031 20.312 1 94.81 95 GLU B CA 1
ATOM 1678 C C . GLU B 1 95 ? -2.621 17.031 21.172 1 94.81 95 GLU B C 1
ATOM 1680 O O . GLU B 1 95 ? -1.674 17.766 20.906 1 94.81 95 GLU B O 1
ATOM 1685 N N . ASP B 1 96 ? -2.652 16.219 22.172 1 96 96 ASP B N 1
ATOM 1686 C CA . ASP B 1 96 ? -1.505 16.125 23.062 1 96 96 ASP B CA 1
ATOM 1687 C C . ASP B 1 96 ? -0.259 15.656 22.328 1 96 96 ASP B C 1
ATOM 1689 O O . ASP B 1 96 ? 0.83 16.203 22.516 1 96 96 ASP B O 1
ATOM 1693 N N . GLU B 1 97 ? -0.399 14.688 21.5 1 96.06 97 GLU B N 1
ATOM 1694 C CA . GLU B 1 97 ? 0.727 14.156 20.75 1 96.06 97 GLU B CA 1
ATOM 1695 C C . GLU B 1 97 ? 1.285 15.203 19.781 1 96.06 97 GLU B C 1
ATOM 1697 O O . GLU B 1 97 ? 2.498 15.289 19.578 1 96.06 97 GLU B O 1
ATOM 1702 N N . LEU B 1 98 ? 0.357 15.969 19.156 1 95.62 98 LEU B N 1
ATOM 1703 C CA . LEU B 1 98 ? 0.793 17 18.234 1 95.62 98 LEU B CA 1
ATOM 1704 C C . LEU B 1 98 ? 1.618 18.062 18.953 1 95.62 98 LEU B C 1
ATOM 1706 O O . LEU B 1 98 ? 2.666 18.484 18.453 1 95.62 98 LEU B O 1
ATOM 1710 N N . ARG B 1 99 ? 1.147 18.484 20.109 1 93.88 99 ARG B N 1
ATOM 1711 C CA . ARG B 1 99 ? 1.873 19.469 20.906 1 93.88 99 ARG B CA 1
ATOM 1712 C C . ARG B 1 99 ? 3.275 18.984 21.234 1 93.88 99 ARG B C 1
ATOM 1714 O O . ARG B 1 99 ? 4.254 19.719 21.078 1 93.88 99 ARG B O 1
ATOM 1721 N N . THR B 1 100 ? 3.312 17.812 21.719 1 95.38 100 THR B N 1
ATOM 1722 C CA . THR B 1 100 ? 4.598 17.219 22.078 1 95.38 100 THR B CA 1
ATOM 1723 C C . THR B 1 100 ? 5.504 17.109 20.859 1 95.38 100 THR B C 1
ATOM 1725 O O . THR B 1 100 ? 6.684 17.453 20.922 1 95.38 100 THR B O 1
ATOM 1728 N N . PHE B 1 101 ? 4.938 16.672 19.766 1 95.25 101 PHE B N 1
ATOM 1729 C CA . PHE B 1 101 ? 5.684 16.5 18.531 1 95.25 101 PHE B CA 1
ATOM 1730 C C . PHE B 1 101 ? 6.273 17.828 18.062 1 95.25 101 PHE B C 1
ATOM 1732 O O . PHE B 1 101 ? 7.461 17.906 17.734 1 95.25 101 PHE B O 1
ATOM 1739 N N . LEU B 1 102 ? 5.492 18.859 18.062 1 93.38 102 LEU B N 1
ATOM 1740 C CA . LEU B 1 102 ? 5.926 20.156 17.562 1 93.38 102 LEU B CA 1
ATOM 1741 C C . LEU B 1 102 ? 6.961 20.781 18.5 1 93.38 102 LEU B C 1
ATOM 1743 O O . LEU B 1 102 ? 7.867 21.484 18.031 1 93.38 102 LEU B O 1
ATOM 1747 N N . THR B 1 103 ? 6.836 20.484 19.766 1 92.56 103 THR B N 1
ATOM 1748 C CA . THR B 1 103 ? 7.812 20.984 20.734 1 92.56 103 THR B CA 1
ATOM 1749 C C . THR B 1 103 ? 9.18 20.359 20.484 1 92.56 103 THR B C 1
ATOM 1751 O O . THR B 1 103 ? 10.203 21.031 20.594 1 92.56 1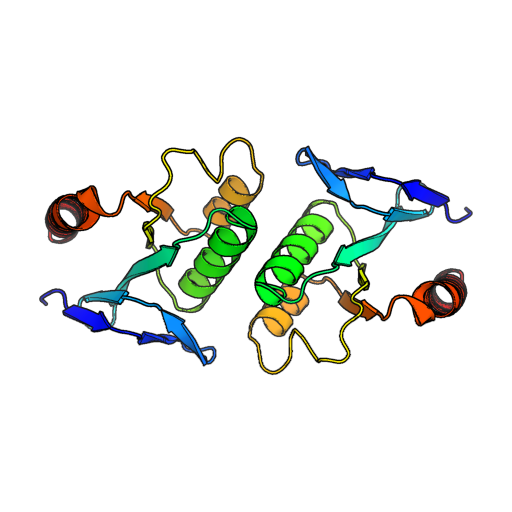03 THR B O 1
ATOM 1754 N N . VAL B 1 104 ? 9.203 19.109 20.109 1 90 104 VAL B N 1
ATOM 1755 C CA . VAL B 1 104 ? 10.445 18.359 19.922 1 90 104 VAL B CA 1
ATOM 1756 C C . VAL B 1 104 ? 11.125 18.812 18.625 1 90 104 VAL B C 1
ATOM 1758 O O . VAL B 1 104 ? 12.352 18.969 18.594 1 90 104 VAL B O 1
ATOM 1761 N N . ILE B 1 105 ? 10.398 19.125 17.594 1 88.56 105 ILE B N 1
ATOM 1762 C CA . ILE B 1 105 ? 10.992 19.391 16.297 1 88.56 105 ILE B CA 1
ATOM 1763 C C . ILE B 1 105 ? 11.328 20.875 16.188 1 88.56 105 ILE B C 1
ATOM 1765 O O . ILE B 1 105 ? 12.078 21.281 15.297 1 88.56 105 ILE B O 1
ATOM 1769 N N . ALA B 1 106 ? 10.742 21.781 16.938 1 83.12 106 ALA B N 1
ATOM 1770 C CA . ALA B 1 106 ? 11.031 23.203 16.953 1 83.12 106 ALA B CA 1
ATOM 1771 C C . ALA B 1 106 ? 12.406 23.484 17.547 1 83.12 106 ALA B C 1
ATOM 1773 O O . ALA B 1 106 ? 12.969 24.562 17.359 1 83.12 106 ALA B O 1
ATOM 1774 N N . LYS B 1 107 ? 12.969 22.531 18.25 1 72.38 107 LYS B N 1
ATOM 1775 C CA . LYS B 1 107 ? 14.297 22.719 18.828 1 72.38 107 LYS B CA 1
ATOM 1776 C C . LYS B 1 107 ? 15.391 22.422 17.812 1 72.38 107 LYS B C 1
ATOM 1778 O O . LYS B 1 107 ? 15.242 21.531 16.969 1 72.38 107 LYS B O 1
#

Foldseek 3Di:
DDKDKDAQDQAPVRHTFGIFIDDVPATEETEAEDEDLPPVLVVQLVVLVRCLVRHYQEYEYAYADPDDSCPPHCSVVVSVVSRHHYHYHYPVCVVVVVVVVRVVVVD/DDKDKDAQDQAPVRHTFGIFIDDVPATEETEAEDEDLPPVLVVQLVVLVSCLVRHYQEYEYAYADPDDSCPPHCSVVVSVVSRHHYHYHYPVCVVVVVVVVRVVVVD

Nearest PDB structures (foldseek):
  2rbg-assembly1_A  TM=6.184E-01  e=1.406E-01  Sulfurisphaera tokodaii
  4cvn-assembly3_H  TM=4.374E-01  e=1.712E-01  Pyrococcus abyssi GE5
  6kre-assembly1_d  TM=5.608E-01  e=5.224E-01  Saccharomyces cerevisiae S288C
  5l0z-assembly1_B  TM=4.963E-01  e=7.253E-01  Sinorhizobium meliloti 1021
  8k5u-assembly1_A  TM=4.608E-01  e=5.195E+00  Ramlibacter sp.

pLDDT: mean 94.8, std 5.18, range [69.19, 98.75]

Secondary structure (DSSP, 8-state):
--EEEEEEEEPTTS-EEEEEEEETTEEEEEEEE----TTHHHHHHHHHHHHHHHT-SEEEEE--S-S-TTTT-HHHHHHHHHT-EEEEE-GGGHHHHHHHHHHHHT-/--EEEEEEEEPTTS-EEEEEEEETTEEEEEEEE----TTHHHHHHHHHHHHHHHT-SEEEEE--S-S-TTTT-HHHHHHHHHT-EEEEE-GGGHHHHHHHHHHHHT-

Radius of gyration: 19.31 Å; Cα contacts (8 Å, |Δi|>4): 356; chains: 2; bounding box: 31×57×49 Å

Organism: NCBI:txid2866384

Sequence (214 aa):
MGFRAIKELSTKDGARIDLAILRGDEKILAIEFENSYKWIKQRILYNAIKAHRDGFKHLWVVYPFRGRPLRNSWVTEYITELGVKVEVVHPKEVEDELRTFLTVIAKMGFRAIKELSTKDGARIDLAILRGDEKILAIEFENSYKWIKQRILYNAIKAHRDGFKHLWVVYPFRGRPLRNSWVTEYITELGVKVEVVHPKEVEDELRTFLTVIAK

Solvent-accessible surface area (backbone atoms only — not comparable to full-atom values): 12003 Å² total; per-residue (Å²): 126,68,77,43,76,38,73,58,37,71,40,88,70,73,46,73,38,54,32,32,35,25,44,76,90,43,51,51,35,37,35,39,82,43,91,60,77,74,64,40,54,28,47,50,52,45,51,51,51,54,36,42,77,60,57,27,43,30,35,36,38,32,33,77,64,88,69,67,75,54,62,97,37,57,61,53,56,52,40,50,71,73,57,36,49,75,43,81,36,42,68,90,43,45,66,63,52,48,53,54,50,52,59,62,67,74,101,128,67,76,45,78,38,72,57,37,71,39,90,71,72,47,71,39,54,32,32,35,25,43,78,89,41,50,51,34,38,35,39,82,44,91,60,77,74,64,42,54,28,48,50,51,44,50,50,50,54,37,43,77,60,56,26,42,29,37,37,37,32,32,77,64,88,68,68,75,55,63,96,38,56,63,53,56,52,40,50,71,72,58,37,49,76,43,81,35,42,68,90,44,46,66,62,51,50,53,53,49,51,58,61,66,74,101